Protein AF-A0A6C0EJ01-F1 (afdb_monomer_lite)

Organism: NCBI:txid1070528

InterPro domains:
  IPR001841 Zinc finger, RING-type [PF13639] (207-251)
  IPR001841 Zinc finger, RING-type [PS50089] (208-252)
  IPR001841 Zinc finger, RING-type [SM00184] (208-251)
  IPR013083 Zinc finger, RING/FYVE/PHD-type [G3DSA:3.30.40.10] (185-258)

pLDDT: mean 88.69, std 8.53, range [55.88, 97.44]

Structure (mmCIF, N/CA/C/O backbone):
data_AF-A0A6C0EJ01-F1
#
_entry.id   AF-A0A6C0EJ01-F1
#
loop_
_atom_site.group_PDB
_atom_site.id
_atom_site.type_symbol
_atom_site.label_atom_id
_atom_site.label_alt_id
_atom_site.label_comp_id
_atom_site.label_asym_id
_atom_site.label_entity_id
_atom_site.label_seq_id
_atom_site.pdbx_PDB_ins_code
_atom_site.Cartn_x
_atom_site.Cartn_y
_atom_site.Cartn_z
_atom_site.occupancy
_atom_site.B_iso_or_equiv
_atom_site.auth_seq_id
_atom_site.auth_comp_id
_atom_site.auth_asym_id
_atom_site.auth_atom_id
_atom_site.pdbx_PDB_model_num
ATOM 1 N N . MET A 1 1 ? 12.322 16.790 -3.656 1.00 80.00 1 MET A N 1
ATOM 2 C CA . MET A 1 1 ? 11.539 15.933 -4.583 1.00 80.00 1 MET A CA 1
ATOM 3 C C . MET A 1 1 ? 12.236 15.738 -5.928 1.00 80.00 1 MET A C 1
ATOM 5 O O . MET A 1 1 ? 12.371 14.594 -6.336 1.00 80.00 1 MET A O 1
ATOM 9 N N . TYR A 1 2 ? 12.711 16.801 -6.592 1.00 83.12 2 TYR A N 1
ATOM 10 C CA . TYR A 1 2 ? 13.405 16.696 -7.888 1.00 83.12 2 TYR A CA 1
ATOM 11 C C . TYR A 1 2 ? 14.597 15.724 -7.867 1.00 83.12 2 TYR A C 1
ATOM 13 O O . TYR A 1 2 ? 14.621 14.784 -8.653 1.00 83.12 2 TYR A O 1
ATOM 21 N N . ASP A 1 3 ? 15.510 15.862 -6.901 1.00 85.56 3 ASP A N 1
ATOM 22 C CA . ASP A 1 3 ? 16.689 14.982 -6.798 1.00 85.56 3 ASP A CA 1
ATOM 23 C C . ASP A 1 3 ? 16.316 13.509 -6.597 1.00 85.56 3 ASP A C 1
ATOM 25 O O . ASP A 1 3 ? 16.975 12.608 -7.108 1.00 85.56 3 ASP A O 1
ATOM 29 N N . LYS A 1 4 ? 15.210 13.245 -5.892 1.00 87.12 4 LYS A N 1
ATOM 30 C CA . LYS A 1 4 ? 14.703 11.883 -5.694 1.00 87.12 4 LYS A CA 1
ATOM 31 C C . LYS A 1 4 ? 14.183 11.284 -6.987 1.00 87.12 4 LYS A C 1
ATOM 33 O O . LYS A 1 4 ? 14.505 10.144 -7.296 1.00 87.12 4 LYS A O 1
ATOM 38 N N . LEU A 1 5 ? 13.394 12.054 -7.735 1.00 88.25 5 LEU A N 1
ATOM 39 C CA . LEU A 1 5 ? 12.924 11.636 -9.049 1.00 88.25 5 LEU A CA 1
ATOM 40 C C . LEU A 1 5 ? 14.111 11.378 -9.968 1.00 88.25 5 LEU A C 1
ATOM 42 O O . LEU A 1 5 ? 14.178 10.321 -10.578 1.00 88.25 5 LEU A O 1
ATOM 46 N N . PHE A 1 6 ? 15.088 12.282 -9.994 1.00 87.44 6 PHE A N 1
ATOM 47 C CA . PHE A 1 6 ? 16.313 12.098 -10.762 1.00 87.44 6 PHE A CA 1
ATOM 48 C C . PHE A 1 6 ? 17.045 10.801 -10.380 1.00 87.44 6 PHE A C 1
ATOM 50 O O . PHE A 1 6 ? 17.410 10.018 -11.253 1.00 87.44 6 PHE A O 1
ATOM 57 N N . ASN A 1 7 ? 17.176 10.502 -9.084 1.00 88.56 7 ASN A N 1
ATOM 58 C CA . ASN A 1 7 ? 17.771 9.249 -8.610 1.00 88.56 7 ASN A CA 1
ATOM 59 C C . ASN A 1 7 ? 16.968 8.005 -9.023 1.00 88.56 7 ASN A C 1
ATOM 61 O O . ASN A 1 7 ? 17.565 6.988 -9.377 1.00 88.56 7 ASN A O 1
ATOM 65 N N . LEU A 1 8 ? 15.634 8.081 -9.007 1.00 91.62 8 LEU A N 1
ATOM 66 C CA . LEU A 1 8 ? 14.760 7.009 -9.487 1.00 91.62 8 LEU A CA 1
ATOM 67 C C . LEU A 1 8 ? 14.927 6.793 -10.997 1.00 91.62 8 LEU A C 1
ATOM 69 O O . LEU A 1 8 ? 15.139 5.662 -11.424 1.00 91.62 8 LEU A O 1
ATOM 73 N N . TYR A 1 9 ? 14.915 7.863 -11.796 1.00 89.50 9 TYR A N 1
ATOM 74 C CA . TYR A 1 9 ? 15.105 7.797 -13.249 1.00 89.50 9 TYR A CA 1
ATOM 75 C C . TYR A 1 9 ? 16.514 7.348 -13.656 1.00 89.50 9 TYR A C 1
ATOM 77 O O . TYR A 1 9 ? 16.677 6.748 -14.714 1.00 89.50 9 TYR A O 1
ATOM 85 N N . ASN A 1 10 ? 17.527 7.581 -12.819 1.00 91.06 10 ASN A N 1
ATOM 86 C CA . ASN A 1 10 ? 18.886 7.087 -13.054 1.00 91.06 10 ASN A CA 1
ATOM 87 C C . ASN A 1 10 ? 19.079 5.620 -12.648 1.00 91.06 10 ASN A C 1
ATOM 89 O O . ASN A 1 10 ? 20.082 5.001 -13.013 1.00 91.06 10 ASN A O 1
ATOM 93 N N . ASN A 1 11 ? 18.147 5.035 -11.893 1.00 94.25 11 ASN A N 1
ATOM 94 C CA . ASN A 1 11 ? 18.179 3.610 -11.618 1.00 94.25 11 ASN A CA 1
ATOM 95 C C . ASN A 1 11 ? 17.713 2.840 -12.863 1.00 94.25 11 ASN A C 1
ATOM 97 O O . ASN A 1 11 ? 16.561 2.943 -13.270 1.00 94.25 11 ASN A O 1
ATOM 101 N N . TYR A 1 12 ? 18.598 2.028 -13.448 1.00 94.50 12 TYR A N 1
ATOM 102 C CA . TYR A 1 12 ? 18.324 1.333 -14.711 1.00 94.50 12 TYR A CA 1
ATOM 103 C C . TYR A 1 12 ? 17.083 0.426 -14.674 1.00 94.50 12 TYR A C 1
ATOM 105 O O . TYR A 1 12 ? 16.381 0.309 -15.678 1.00 94.50 12 TYR A O 1
ATOM 113 N N . ILE A 1 13 ? 16.810 -0.219 -13.538 1.00 96.12 13 ILE A N 1
ATOM 114 C CA . ILE A 1 13 ? 15.669 -1.130 -13.387 1.00 96.12 13 ILE A CA 1
ATOM 115 C C . ILE A 1 13 ? 14.370 -0.324 -13.410 1.00 96.12 13 ILE A C 1
ATOM 117 O O . ILE A 1 13 ? 13.476 -0.624 -14.196 1.00 96.12 13 ILE A O 1
ATOM 121 N N . ILE A 1 14 ? 14.313 0.760 -12.633 1.00 96.56 14 ILE A N 1
ATOM 122 C CA . ILE A 1 14 ? 13.166 1.677 -12.596 1.00 96.56 14 ILE A CA 1
ATOM 123 C C . ILE A 1 14 ? 12.969 2.347 -13.957 1.00 96.56 14 ILE A C 1
ATOM 125 O O . ILE A 1 14 ? 11.869 2.329 -14.501 1.00 96.56 14 ILE A O 1
ATOM 129 N N . TYR A 1 15 ? 14.041 2.864 -14.557 1.00 95.44 15 TYR A N 1
ATOM 130 C CA . TYR A 1 15 ? 14.006 3.434 -15.900 1.00 95.44 15 TYR A CA 1
ATOM 131 C C . TYR A 1 15 ? 13.478 2.438 -16.940 1.00 95.44 15 TYR A C 1
ATOM 133 O O . TYR A 1 15 ? 12.676 2.804 -17.797 1.00 95.44 15 TYR A O 1
ATOM 141 N N . SER A 1 16 ? 13.886 1.168 -16.854 1.00 95.56 16 SER A N 1
ATOM 142 C CA . SER A 1 16 ? 13.431 0.125 -17.778 1.00 95.56 16 SER A CA 1
ATOM 143 C C . SER A 1 16 ? 11.951 -0.211 -17.628 1.00 95.56 16 SER A C 1
ATOM 145 O O . SER A 1 16 ? 11.331 -0.597 -18.616 1.00 95.56 16 SER A O 1
ATOM 147 N N . LEU A 1 17 ? 11.368 -0.022 -16.444 1.00 96.88 17 LEU A N 1
ATOM 148 C CA . LEU A 1 17 ? 9.919 -0.079 -16.260 1.00 96.88 17 LEU A CA 1
ATOM 149 C C . LEU A 1 17 ? 9.251 1.141 -16.913 1.00 96.88 17 LEU A C 1
ATOM 151 O O . LEU A 1 17 ? 8.417 0.989 -17.805 1.00 96.88 17 LEU A O 1
ATOM 155 N N . LEU A 1 18 ? 9.664 2.350 -16.522 1.00 95.75 18 LEU A N 1
ATOM 156 C CA . LEU A 1 18 ? 9.003 3.596 -16.926 1.00 95.75 18 LEU A CA 1
ATOM 157 C C . LEU A 1 18 ? 9.083 3.852 -18.440 1.00 95.75 18 LEU A C 1
ATOM 159 O O . LEU A 1 18 ? 8.100 4.273 -19.043 1.00 95.75 18 LEU A O 1
ATOM 163 N N . LYS A 1 19 ? 10.215 3.550 -19.092 1.00 94.75 19 LYS A N 1
ATOM 164 C CA . LYS A 1 19 ? 10.372 3.730 -20.551 1.00 94.75 19 LYS A CA 1
ATOM 165 C C . LYS A 1 19 ? 9.441 2.829 -21.379 1.00 94.75 19 LYS A C 1
ATOM 167 O O . LYS A 1 19 ? 9.220 3.111 -22.551 1.00 94.75 19 LYS A O 1
ATOM 172 N N . ASN A 1 20 ? 8.932 1.750 -20.779 1.00 93.88 20 ASN A N 1
ATOM 173 C CA . ASN A 1 20 ? 8.004 0.794 -21.383 1.00 93.88 20 ASN A CA 1
ATOM 174 C C . ASN A 1 20 ? 6.563 1.013 -20.872 1.00 93.88 20 ASN A C 1
ATOM 176 O O . ASN A 1 20 ? 5.789 0.063 -20.767 1.00 93.88 20 ASN A O 1
ATOM 180 N N . ASP A 1 21 ? 6.229 2.259 -20.512 1.00 90.81 21 ASP A N 1
ATOM 181 C CA . ASP A 1 21 ? 4.918 2.707 -20.020 1.00 90.81 21 ASP A CA 1
ATOM 182 C C . ASP A 1 21 ? 4.382 1.926 -18.806 1.00 90.81 21 ASP A C 1
ATOM 184 O O . ASP A 1 21 ? 3.172 1.877 -18.571 1.00 90.81 21 ASP A O 1
ATOM 188 N N . ALA A 1 22 ? 5.264 1.310 -18.012 1.00 94.25 22 ALA A N 1
ATOM 189 C CA . ALA A 1 22 ? 4.858 0.772 -16.723 1.00 94.25 22 ALA A CA 1
ATOM 190 C C . ALA A 1 22 ? 4.608 1.920 -15.740 1.00 94.25 22 ALA A C 1
ATOM 192 O O . ALA A 1 22 ? 5.332 2.917 -15.720 1.00 94.25 22 ALA A O 1
ATOM 193 N N . ILE A 1 23 ? 3.595 1.750 -14.899 1.00 95.06 23 ILE A N 1
ATOM 194 C CA . ILE A 1 23 ? 3.216 2.706 -13.866 1.00 95.06 23 ILE A CA 1
ATOM 195 C C . ILE A 1 23 ? 3.520 2.076 -12.516 1.00 95.06 23 ILE A C 1
ATOM 197 O O . ILE A 1 23 ? 2.980 1.021 -12.180 1.00 95.06 23 ILE A O 1
ATOM 201 N N . ILE A 1 24 ? 4.403 2.716 -11.755 1.00 96.56 24 ILE A N 1
ATOM 202 C CA . ILE A 1 24 ? 4.820 2.279 -10.420 1.00 96.56 24 ILE A CA 1
ATOM 203 C C . ILE A 1 24 ? 3.923 2.966 -9.396 1.00 96.56 24 ILE A C 1
ATOM 205 O O . ILE A 1 24 ? 3.677 4.161 -9.520 1.00 96.56 24 ILE A O 1
ATOM 209 N N . TYR A 1 25 ? 3.428 2.244 -8.395 1.00 95.12 25 TYR A N 1
ATOM 210 C CA . TYR A 1 25 ? 2.486 2.793 -7.416 1.00 95.12 25 TYR A CA 1
ATOM 211 C C . TYR A 1 25 ? 2.653 2.170 -6.025 1.00 95.12 25 TYR A C 1
ATOM 213 O O . TYR A 1 25 ? 3.471 1.270 -5.820 1.00 95.12 25 TYR A O 1
ATOM 221 N N . GLY A 1 26 ? 1.868 2.656 -5.061 1.00 93.44 26 GLY A N 1
ATOM 222 C CA . GLY A 1 26 ? 1.780 2.080 -3.722 1.00 93.44 26 GLY A CA 1
ATOM 223 C C . GLY A 1 26 ? 2.861 2.559 -2.758 1.00 93.44 26 GLY A C 1
ATOM 224 O O . GLY A 1 26 ? 3.477 3.614 -2.949 1.00 93.44 26 GLY A O 1
ATOM 225 N N . LYS A 1 27 ? 3.112 1.738 -1.730 1.00 93.62 27 LYS A N 1
ATOM 226 C CA . LYS A 1 27 ? 4.062 2.005 -0.636 1.00 93.62 27 LYS A CA 1
ATOM 227 C C . LYS A 1 27 ? 5.437 2.456 -1.135 1.00 93.62 27 LYS A C 1
ATOM 229 O O . LYS A 1 27 ? 6.021 3.363 -0.557 1.00 93.62 27 LYS A O 1
ATOM 234 N N . PHE A 1 28 ? 5.937 1.898 -2.241 1.00 95.44 28 PHE A N 1
ATOM 235 C CA . PHE A 1 28 ? 7.208 2.322 -2.840 1.00 95.44 28 PHE A CA 1
ATOM 236 C C . PHE A 1 28 ? 7.236 3.823 -3.168 1.00 95.44 28 PHE A C 1
ATOM 238 O O . PHE A 1 28 ? 8.150 4.538 -2.758 1.00 95.44 28 PHE A O 1
ATOM 245 N N . VAL A 1 29 ? 6.224 4.317 -3.887 1.00 95.50 29 VAL A N 1
ATOM 246 C CA . VAL A 1 29 ? 6.164 5.720 -4.325 1.00 95.50 29 VAL A CA 1
ATOM 247 C C . VAL A 1 29 ? 6.049 6.645 -3.116 1.00 95.50 29 VAL A C 1
ATOM 249 O O . VAL A 1 29 ? 6.787 7.627 -3.020 1.00 95.50 29 VAL A O 1
ATOM 252 N N . ARG A 1 30 ? 5.179 6.293 -2.164 1.00 94.94 30 ARG A N 1
ATOM 253 C CA . ARG A 1 30 ? 4.991 7.014 -0.901 1.00 94.94 30 ARG A CA 1
ATOM 254 C C . ARG A 1 30 ? 6.291 7.118 -0.098 1.00 94.94 30 ARG A C 1
ATOM 256 O O . ARG A 1 30 ? 6.719 8.226 0.236 1.00 94.94 30 ARG A O 1
ATOM 263 N N . ASN A 1 31 ? 6.941 5.979 0.141 1.00 94.88 31 ASN A N 1
ATOM 264 C CA . ASN A 1 31 ? 8.143 5.868 0.961 1.00 94.88 31 ASN A CA 1
ATOM 265 C C . ASN A 1 31 ? 9.298 6.691 0.386 1.00 94.88 31 ASN A C 1
ATOM 267 O O . ASN A 1 31 ? 9.930 7.473 1.097 1.00 94.88 31 ASN A O 1
ATOM 271 N N . ILE A 1 32 ? 9.556 6.548 -0.918 1.00 94.56 32 ILE A N 1
ATOM 272 C CA . ILE A 1 32 ? 10.662 7.263 -1.550 1.00 94.56 32 ILE A CA 1
ATOM 273 C C . ILE A 1 32 ? 10.352 8.755 -1.655 1.00 94.56 32 ILE A C 1
ATOM 275 O O . ILE A 1 32 ? 11.171 9.590 -1.265 1.00 94.56 32 ILE A O 1
ATOM 279 N N . LEU A 1 33 ? 9.190 9.129 -2.199 1.00 93.69 33 LEU A N 1
ATOM 280 C CA . LEU A 1 33 ? 8.935 10.521 -2.568 1.00 93.69 33 LEU A CA 1
ATOM 281 C C . LEU A 1 33 ? 8.574 11.403 -1.378 1.00 93.69 33 LEU A C 1
ATOM 283 O O . LEU A 1 33 ? 9.028 12.550 -1.352 1.00 93.69 33 LEU A O 1
ATOM 287 N N . ILE A 1 34 ? 7.818 10.883 -0.408 1.00 94.44 34 ILE A N 1
ATOM 288 C CA . ILE A 1 34 ? 7.224 11.683 0.671 1.00 94.44 34 ILE A CA 1
ATOM 289 C C . ILE A 1 34 ? 7.836 11.359 2.036 1.00 94.44 34 ILE A C 1
ATOM 291 O O . ILE A 1 34 ? 8.183 12.286 2.758 1.00 94.44 34 ILE A O 1
ATOM 295 N N . GLU A 1 35 ? 8.029 10.082 2.377 1.00 92.88 35 GLU A N 1
ATOM 296 C CA . GLU A 1 35 ? 8.572 9.681 3.693 1.00 92.88 35 GLU A CA 1
ATOM 297 C C . GLU A 1 35 ? 10.105 9.748 3.784 1.00 92.88 35 GLU A C 1
ATOM 299 O O . GLU A 1 35 ? 10.686 9.371 4.796 1.00 92.88 35 GLU A O 1
ATOM 304 N N . GLU A 1 36 ? 10.772 10.247 2.741 1.00 90.62 36 GLU A N 1
ATOM 305 C CA . GLU A 1 36 ? 12.228 10.462 2.728 1.00 90.62 36 GLU A CA 1
ATOM 306 C C . GLU A 1 36 ? 13.070 9.178 2.896 1.00 90.62 36 GLU A C 1
ATOM 308 O O . GLU A 1 36 ? 14.251 9.248 3.234 1.00 90.62 36 GLU A O 1
ATOM 313 N N . ILE A 1 37 ? 12.512 8.001 2.589 1.00 93.00 37 ILE A N 1
ATOM 314 C CA . ILE A 1 37 ? 13.262 6.740 2.601 1.00 93.00 37 ILE A CA 1
ATOM 315 C C . ILE A 1 37 ? 14.151 6.674 1.354 1.00 93.00 37 ILE A C 1
ATOM 317 O O . ILE A 1 37 ? 13.701 6.876 0.225 1.00 93.00 37 ILE A O 1
ATOM 321 N N . SER A 1 38 ? 15.441 6.384 1.538 1.00 93.12 38 SER A N 1
ATOM 322 C CA . SER A 1 38 ? 16.357 6.222 0.402 1.00 93.12 38 SER A CA 1
ATOM 323 C C . SER A 1 38 ? 16.045 4.949 -0.395 1.00 93.12 38 SER A C 1
ATOM 325 O O . SER A 1 38 ? 15.602 3.945 0.165 1.00 93.12 38 SER A O 1
ATOM 327 N N . LEU A 1 39 ? 16.330 4.949 -1.703 1.00 92.88 39 LEU A N 1
ATOM 328 C CA . LEU A 1 39 ? 16.093 3.775 -2.554 1.00 92.88 39 LEU A CA 1
ATOM 329 C C . LEU A 1 39 ? 16.824 2.533 -2.030 1.00 92.88 39 LEU A C 1
ATOM 331 O O . LEU A 1 39 ? 16.246 1.456 -1.967 1.00 92.88 39 LEU A O 1
ATOM 335 N N . THR A 1 40 ? 18.079 2.682 -1.611 1.00 92.00 40 THR A N 1
ATOM 336 C CA . THR A 1 40 ? 18.870 1.583 -1.043 1.00 92.00 40 THR A CA 1
ATOM 337 C C . THR A 1 40 ? 18.252 1.041 0.239 1.00 92.00 40 THR A C 1
ATOM 339 O O . THR A 1 40 ? 18.134 -0.171 0.380 1.00 92.00 40 THR A O 1
ATOM 342 N N . GLN A 1 41 ? 17.802 1.925 1.136 1.00 94.00 41 GLN A N 1
ATOM 343 C CA . GLN A 1 41 ? 17.148 1.525 2.380 1.00 94.00 41 GLN A CA 1
ATOM 344 C C . GLN A 1 41 ? 15.854 0.758 2.100 1.00 94.00 41 GLN A C 1
ATOM 346 O O . GLN A 1 41 ? 15.669 -0.319 2.658 1.00 94.00 41 GLN A O 1
ATOM 351 N N . PHE A 1 42 ? 15.006 1.261 1.195 1.00 94.31 42 PHE A N 1
ATOM 352 C CA . PHE A 1 42 ? 13.766 0.585 0.812 1.00 94.31 42 PHE A CA 1
ATOM 353 C C . PHE A 1 42 ? 14.031 -0.822 0.264 1.00 94.31 42 PHE A C 1
ATOM 355 O O . PHE A 1 42 ? 13.444 -1.791 0.733 1.00 94.31 42 PHE A O 1
ATOM 362 N N . LEU A 1 43 ? 14.951 -0.951 -0.698 1.00 93.25 43 LEU A N 1
ATOM 363 C CA . LEU A 1 43 ? 15.242 -2.236 -1.344 1.00 93.25 43 LEU A CA 1
ATOM 364 C C . LEU A 1 43 ? 15.896 -3.249 -0.396 1.00 93.25 43 LEU A C 1
ATOM 366 O O . LEU A 1 43 ? 15.746 -4.450 -0.596 1.00 93.25 43 LEU A O 1
ATOM 370 N N . SER A 1 44 ? 16.605 -2.781 0.634 1.00 91.12 44 SER A N 1
ATOM 371 C CA . SER A 1 44 ? 17.210 -3.645 1.655 1.00 91.12 44 SER A CA 1
ATOM 372 C C . SER A 1 44 ? 16.245 -4.070 2.769 1.00 91.12 44 SER A C 1
ATOM 374 O O . SER A 1 44 ? 16.566 -4.971 3.542 1.00 91.12 44 SER A O 1
ATOM 376 N N . ASN A 1 45 ? 15.076 -3.432 2.878 1.00 87.06 45 ASN A N 1
ATOM 377 C CA . ASN A 1 45 ? 14.160 -3.640 3.994 1.00 87.06 45 ASN A CA 1
ATOM 378 C C . ASN A 1 45 ? 13.202 -4.807 3.720 1.00 87.06 45 ASN A C 1
ATOM 380 O O . ASN A 1 45 ? 12.116 -4.613 3.186 1.00 87.06 45 ASN A O 1
ATOM 384 N N . SER A 1 46 ? 13.593 -6.028 4.079 1.00 77.31 46 SER A N 1
ATOM 385 C CA . SER A 1 46 ? 12.697 -7.191 4.027 1.00 77.31 46 SER A CA 1
ATOM 386 C C . SER A 1 46 ? 11.668 -7.138 5.170 1.00 77.31 46 SER A C 1
ATOM 388 O O . SER A 1 46 ? 12.070 -6.890 6.306 1.00 77.31 46 SER A O 1
ATOM 390 N N . PRO A 1 47 ? 10.372 -7.433 4.936 1.00 79.19 47 PRO A N 1
ATOM 391 C CA . PRO A 1 47 ? 9.756 -7.929 3.694 1.00 79.19 47 PRO A CA 1
ATOM 392 C C . PRO A 1 47 ? 9.200 -6.830 2.764 1.00 79.19 47 PRO A C 1
ATOM 394 O O . PRO A 1 47 ? 8.535 -7.131 1.779 1.00 79.19 47 PRO A O 1
ATOM 397 N N . ASP A 1 48 ? 9.440 -5.556 3.072 1.00 82.31 48 ASP A N 1
ATOM 398 C CA . ASP A 1 48 ? 8.876 -4.392 2.374 1.00 82.31 48 ASP A CA 1
ATOM 399 C C . ASP A 1 48 ? 9.552 -4.047 1.038 1.00 82.31 48 ASP A C 1
ATOM 401 O O . ASP A 1 48 ? 9.178 -3.075 0.381 1.00 82.31 48 ASP A O 1
ATOM 405 N N . ASN A 1 49 ? 10.538 -4.831 0.613 1.00 90.00 49 ASN A N 1
ATOM 406 C CA . ASN A 1 49 ? 11.330 -4.633 -0.595 1.00 90.00 49 ASN A CA 1
ATOM 407 C C . ASN A 1 49 ? 10.570 -5.035 -1.876 1.00 90.00 49 ASN A C 1
ATOM 409 O O . ASN A 1 49 ? 11.099 -5.739 -2.738 1.00 90.00 49 ASN A O 1
ATOM 413 N N . ILE A 1 50 ? 9.322 -4.587 -2.011 1.00 95.12 50 ILE A N 1
ATOM 414 C CA . ILE A 1 50 ? 8.445 -4.885 -3.145 1.00 95.12 50 ILE A CA 1
ATOM 415 C C . ILE A 1 50 ? 8.147 -3.594 -3.909 1.00 95.12 50 ILE A C 1
ATOM 417 O O . ILE A 1 50 ? 7.622 -2.626 -3.358 1.00 95.12 50 ILE A O 1
ATOM 421 N N . ILE A 1 51 ? 8.457 -3.589 -5.204 1.00 96.56 51 ILE A N 1
ATOM 422 C CA . ILE A 1 51 ? 8.034 -2.548 -6.141 1.00 96.56 51 ILE A CA 1
ATOM 423 C C . ILE A 1 51 ? 6.805 -3.054 -6.888 1.00 96.56 51 ILE A C 1
ATOM 425 O O . ILE A 1 51 ? 6.895 -3.987 -7.687 1.00 96.56 51 ILE A O 1
ATOM 429 N N . THR A 1 52 ? 5.662 -2.414 -6.665 1.00 95.00 52 THR A N 1
ATOM 430 C CA . THR A 1 52 ? 4.419 -2.754 -7.360 1.00 95.00 52 THR A CA 1
ATOM 431 C C . THR A 1 52 ? 4.221 -1.849 -8.565 1.00 95.00 52 THR A C 1
ATOM 433 O O . THR A 1 52 ? 4.377 -0.628 -8.493 1.00 95.00 52 THR A O 1
ATOM 436 N N . CYS A 1 53 ? 3.873 -2.450 -9.695 1.00 94.81 53 CYS A N 1
ATOM 437 C CA . CYS A 1 53 ? 3.592 -1.732 -10.923 1.00 94.81 53 CYS A CA 1
ATOM 438 C C . CYS A 1 53 ? 2.528 -2.432 -11.767 1.00 94.81 53 CYS A C 1
ATOM 440 O O . CYS A 1 53 ? 2.206 -3.606 -11.580 1.00 94.81 53 CYS A O 1
ATOM 442 N N . TYR A 1 54 ? 1.963 -1.688 -12.709 1.00 92.69 54 TYR A N 1
ATOM 443 C CA . TYR A 1 54 ? 1.118 -2.244 -13.756 1.00 92.69 54 TYR A CA 1
ATOM 444 C C . TYR A 1 54 ? 1.570 -1.755 -15.123 1.00 92.69 54 TYR A C 1
ATOM 446 O O . TYR A 1 54 ? 2.152 -0.680 -15.255 1.00 92.69 54 TYR A O 1
ATOM 454 N N . ALA A 1 55 ? 1.311 -2.559 -16.147 1.00 92.06 55 ALA A N 1
ATOM 455 C CA . ALA A 1 55 ? 1.682 -2.249 -17.520 1.00 92.06 55 ALA A CA 1
ATOM 456 C C . ALA A 1 55 ? 0.679 -2.866 -18.500 1.00 92.06 55 ALA A C 1
ATOM 458 O O . ALA A 1 55 ? -0.056 -3.795 -18.158 1.00 92.06 55 ALA A O 1
ATOM 459 N N . SER A 1 56 ? 0.660 -2.379 -19.741 1.00 89.19 56 SER A N 1
ATOM 460 C CA . SER A 1 56 ? -0.069 -3.062 -20.817 1.00 89.19 56 SER A CA 1
ATOM 461 C C . SER A 1 56 ? 0.531 -4.448 -21.063 1.00 89.19 56 SER A C 1
ATOM 463 O O . SER A 1 56 ? 1.756 -4.597 -21.124 1.00 89.19 56 SER A O 1
ATOM 465 N N . SER A 1 57 ? -0.314 -5.461 -21.272 1.00 88.94 57 SER A N 1
ATOM 466 C CA . SER A 1 57 ? 0.129 -6.820 -21.617 1.00 88.94 57 SER A CA 1
ATOM 467 C C . SER A 1 57 ? 0.982 -6.875 -22.891 1.00 88.94 57 SER A C 1
ATOM 469 O O . SER A 1 57 ? 1.859 -7.731 -23.003 1.00 88.94 57 SER A O 1
ATOM 471 N N . SER A 1 58 ? 0.832 -5.903 -23.801 1.00 90.56 58 SER A N 1
ATOM 472 C CA . SER A 1 58 ? 1.688 -5.752 -24.988 1.00 90.56 58 SER A CA 1
ATOM 473 C C . SER A 1 58 ? 3.169 -5.517 -24.662 1.00 90.56 58 SER A C 1
ATOM 475 O O . SER A 1 58 ? 4.029 -5.845 -25.477 1.00 90.56 58 SER A O 1
ATOM 477 N N . TYR A 1 59 ? 3.482 -4.970 -23.482 1.00 93.00 59 TYR A N 1
ATOM 478 C CA . TYR A 1 59 ? 4.853 -4.693 -23.049 1.00 93.00 59 TYR A CA 1
ATOM 479 C C . TYR A 1 59 ? 5.485 -5.833 -22.240 1.00 93.00 59 TYR A C 1
ATOM 481 O O . TYR A 1 59 ? 6.668 -5.735 -21.919 1.00 93.00 59 TYR A O 1
ATOM 489 N N . LYS A 1 60 ? 4.757 -6.927 -21.945 1.00 93.75 60 LYS A N 1
ATOM 490 C CA . LYS A 1 60 ? 5.253 -8.062 -21.135 1.00 93.75 60 LYS A CA 1
ATOM 491 C C . LYS A 1 60 ? 6.619 -8.548 -21.609 1.00 93.75 60 LYS A C 1
ATOM 493 O O . LYS A 1 60 ? 7.596 -8.419 -20.881 1.00 93.75 60 LYS A O 1
ATOM 498 N N . ASN A 1 61 ? 6.714 -8.982 -22.865 1.00 94.88 61 ASN A N 1
ATOM 499 C CA . ASN A 1 61 ? 7.954 -9.536 -23.418 1.00 94.88 61 ASN A CA 1
ATOM 500 C C . ASN A 1 61 ? 9.115 -8.527 -23.427 1.00 94.88 61 ASN A C 1
ATOM 502 O O . ASN A 1 61 ? 10.268 -8.906 -23.226 1.00 94.88 61 ASN A O 1
ATOM 506 N N . ILE A 1 62 ? 8.819 -7.244 -23.653 1.00 96.50 62 ILE A N 1
ATOM 507 C CA . ILE A 1 62 ? 9.828 -6.178 -23.696 1.00 96.50 62 ILE A CA 1
ATOM 508 C C . ILE A 1 62 ? 10.377 -5.920 -22.290 1.00 96.50 62 ILE A C 1
ATOM 510 O O . ILE A 1 62 ? 11.592 -5.906 -22.103 1.00 96.50 62 ILE A O 1
ATOM 514 N N . ILE A 1 63 ? 9.494 -5.785 -21.298 1.00 96.56 63 ILE A N 1
ATOM 515 C CA . ILE A 1 63 ? 9.877 -5.585 -19.898 1.00 96.56 63 ILE A CA 1
ATOM 516 C C . ILE A 1 63 ? 10.657 -6.797 -19.379 1.00 96.56 63 ILE A C 1
ATOM 518 O O . ILE A 1 63 ? 11.726 -6.619 -18.802 1.00 96.56 63 ILE A O 1
ATOM 522 N N . THR A 1 64 ? 10.191 -8.025 -19.641 1.00 95.88 64 THR A N 1
ATOM 523 C CA . THR A 1 64 ? 10.908 -9.249 -19.248 1.00 95.88 64 THR A CA 1
ATOM 524 C C . THR A 1 64 ? 12.320 -9.276 -19.827 1.00 95.88 64 THR A C 1
ATOM 526 O O . THR A 1 64 ? 13.281 -9.522 -19.100 1.00 95.88 64 THR A O 1
ATOM 529 N N . ARG A 1 65 ? 12.474 -8.973 -21.123 1.00 96.62 65 ARG A N 1
ATOM 530 C CA . ARG A 1 65 ? 13.786 -8.915 -21.781 1.00 96.62 65 ARG A CA 1
ATOM 531 C C . ARG A 1 65 ? 14.705 -7.885 -21.124 1.00 96.62 65 ARG A C 1
ATOM 533 O O . ARG A 1 65 ? 15.873 -8.181 -20.888 1.00 96.62 65 ARG A O 1
ATOM 540 N N . ASP A 1 66 ? 14.187 -6.695 -20.836 1.00 96.44 66 ASP A N 1
ATOM 541 C CA . ASP A 1 66 ? 14.970 -5.594 -20.273 1.00 96.44 66 ASP A CA 1
ATOM 542 C C . ASP A 1 66 ? 15.376 -5.853 -18.805 1.00 96.44 66 ASP A C 1
ATOM 544 O O . ASP A 1 66 ? 16.459 -5.446 -18.380 1.00 96.44 66 ASP A O 1
ATOM 548 N N . LEU A 1 67 ? 14.550 -6.579 -18.039 1.00 96.50 67 LEU A N 1
ATOM 549 C CA . LEU A 1 67 ? 14.842 -6.979 -16.656 1.00 96.50 67 LEU A CA 1
ATOM 550 C C . LEU A 1 67 ? 15.701 -8.246 -16.544 1.00 96.50 67 LEU A C 1
ATOM 552 O O . LEU A 1 67 ? 16.303 -8.474 -15.492 1.00 96.50 67 LEU A O 1
ATOM 556 N N . ASN A 1 68 ? 15.792 -9.058 -17.603 1.00 95.69 68 ASN A N 1
ATOM 557 C CA . ASN A 1 68 ? 16.407 -10.390 -17.576 1.00 95.69 68 ASN A CA 1
ATOM 558 C C . ASN A 1 68 ? 17.822 -10.397 -16.976 1.00 95.69 68 ASN A C 1
ATOM 560 O O . ASN A 1 68 ? 18.167 -11.283 -16.205 1.00 95.69 68 ASN A O 1
ATOM 564 N N . LYS A 1 69 ? 18.624 -9.360 -17.254 1.00 96.00 69 LYS A N 1
ATOM 565 C CA . LYS A 1 69 ? 19.992 -9.226 -16.722 1.00 96.00 69 LYS A CA 1
ATOM 566 C C . LYS A 1 69 ? 20.063 -9.243 -15.186 1.00 96.00 69 LYS A C 1
ATOM 568 O O . LYS A 1 69 ? 21.083 -9.646 -14.638 1.00 96.00 69 LYS A O 1
ATOM 573 N N . TYR A 1 70 ? 19.022 -8.766 -14.510 1.00 96.69 70 TYR A N 1
ATOM 574 C CA . TYR A 1 70 ? 18.969 -8.646 -13.050 1.00 96.69 70 TYR A CA 1
ATOM 575 C C . TYR A 1 70 ? 18.056 -9.690 -12.407 1.00 96.69 70 TYR A C 1
ATOM 577 O O . TYR A 1 70 ? 17.970 -9.765 -11.184 1.00 96.69 70 TYR A O 1
ATOM 585 N N . THR A 1 71 ? 17.339 -10.464 -13.217 1.00 97.38 71 THR A N 1
ATOM 586 C CA . THR A 1 71 ? 16.309 -11.379 -12.739 1.00 97.38 71 THR A CA 1
ATOM 587 C C . THR A 1 71 ? 16.941 -12.706 -12.340 1.00 97.38 71 THR A C 1
ATOM 589 O O . THR A 1 71 ? 17.599 -13.350 -13.150 1.00 97.38 71 THR A O 1
ATOM 592 N N . VAL A 1 72 ? 16.726 -13.122 -11.092 1.00 97.25 72 VAL A N 1
ATOM 593 C CA . VAL A 1 72 ? 17.160 -14.435 -10.578 1.00 97.25 72 VAL A CA 1
ATOM 594 C C . VAL A 1 72 ? 16.019 -15.451 -10.533 1.00 97.25 72 VAL A C 1
ATOM 596 O O . VAL A 1 72 ? 16.266 -16.651 -10.498 1.00 97.25 72 VAL A O 1
ATOM 599 N N . GLY A 1 73 ? 14.771 -14.981 -10.552 1.00 96.12 73 GLY A N 1
ATOM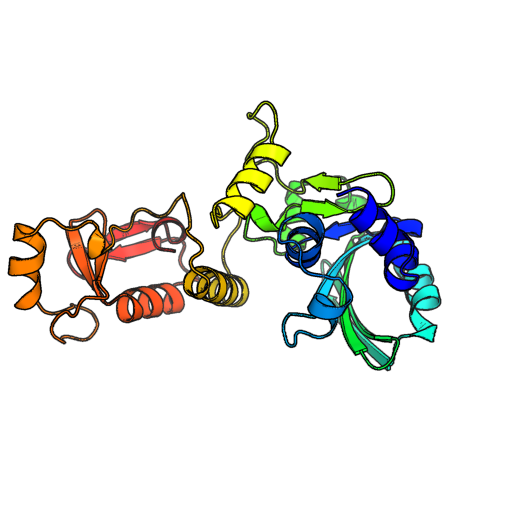 600 C CA . GLY A 1 73 ? 13.580 -15.822 -10.533 1.00 96.12 73 GLY A CA 1
ATOM 601 C C . GLY A 1 73 ? 12.371 -15.087 -11.097 1.00 96.12 73 GLY A C 1
ATOM 602 O O . GLY A 1 73 ? 12.269 -13.866 -10.978 1.00 96.12 73 GLY A O 1
ATOM 603 N N . ILE A 1 74 ? 11.468 -15.838 -11.724 1.00 96.12 74 ILE A N 1
ATOM 604 C CA . ILE A 1 74 ? 10.194 -15.340 -12.245 1.00 96.12 74 ILE A CA 1
ATOM 605 C C . ILE A 1 74 ? 9.102 -16.286 -11.764 1.00 96.12 74 ILE A C 1
ATOM 607 O O . ILE A 1 74 ? 9.218 -17.500 -11.930 1.00 96.12 74 ILE A O 1
ATOM 611 N N . PHE A 1 75 ? 8.042 -15.725 -11.198 1.00 93.88 75 PHE A N 1
ATOM 612 C CA . PHE A 1 75 ? 6.837 -16.452 -10.833 1.00 93.88 75 PHE A CA 1
ATOM 613 C C . PHE A 1 75 ? 5.644 -15.823 -11.552 1.00 93.88 75 PHE A C 1
ATOM 615 O O . PHE A 1 75 ? 5.366 -14.638 -11.374 1.00 93.88 75 PHE A O 1
ATOM 622 N N . ASP A 1 76 ? 4.982 -16.602 -12.405 1.00 90.75 76 ASP A N 1
ATOM 623 C CA . ASP A 1 76 ? 3.820 -16.166 -13.182 1.00 90.75 76 ASP A CA 1
ATOM 624 C C . ASP A 1 76 ? 2.554 -16.729 -12.531 1.00 90.75 76 ASP A C 1
ATOM 626 O O . ASP A 1 76 ? 2.404 -17.942 -12.365 1.00 90.75 76 ASP A O 1
ATOM 630 N N . THR A 1 77 ? 1.661 -15.830 -12.132 1.00 83.81 77 THR A N 1
ATOM 631 C CA . THR A 1 77 ? 0.332 -16.167 -11.629 1.00 83.81 77 THR A CA 1
ATOM 632 C C . THR A 1 77 ? -0.690 -15.760 -12.671 1.00 83.81 77 THR A C 1
ATOM 634 O O . THR A 1 77 ? -1.079 -14.593 -12.795 1.00 83.81 77 THR A O 1
ATOM 637 N N . GLU A 1 78 ? -1.135 -16.744 -13.443 1.00 71.44 78 GLU A N 1
ATOM 638 C CA . GLU A 1 78 ? -2.223 -16.546 -14.386 1.00 71.44 78 GLU A CA 1
ATOM 639 C C . GLU A 1 78 ? -3.556 -16.604 -13.640 1.00 71.44 78 GLU A C 1
ATOM 641 O O . GLU A 1 78 ? -3.978 -17.648 -13.144 1.00 71.44 78 GLU A O 1
ATOM 646 N N . SER A 1 79 ? -4.237 -15.462 -13.562 1.00 64.12 79 SER A N 1
ATOM 647 C CA . SER A 1 79 ? -5.661 -15.412 -13.239 1.00 64.12 79 SER A CA 1
ATOM 648 C C . SER A 1 79 ? -6.461 -15.127 -14.509 1.00 64.12 79 SER A C 1
ATOM 650 O O . SER A 1 79 ? -5.951 -14.530 -15.457 1.00 64.12 79 SER A O 1
ATOM 652 N N . ILE A 1 80 ? -7.749 -15.487 -14.512 1.00 55.88 80 ILE A N 1
ATOM 653 C CA . ILE A 1 80 ? -8.675 -15.294 -15.647 1.00 55.88 80 ILE A CA 1
ATOM 654 C C . ILE A 1 80 ? -8.710 -13.825 -16.125 1.00 55.88 80 ILE A C 1
ATOM 656 O O . ILE A 1 80 ? -9.026 -13.546 -17.282 1.00 55.88 80 ILE A O 1
ATOM 660 N N . HIS A 1 81 ? -8.376 -12.868 -15.252 1.00 56.47 81 HIS A N 1
ATOM 661 C CA . HIS A 1 81 ? -8.537 -11.441 -15.528 1.00 56.47 81 HIS A CA 1
ATOM 662 C C . HIS A 1 81 ? -7.239 -10.632 -15.565 1.00 56.47 81 HIS A C 1
ATOM 664 O O . HIS A 1 81 ? -7.238 -9.583 -16.217 1.00 56.47 81 HIS A O 1
ATOM 670 N N . ASN A 1 82 ? -6.172 -11.092 -14.905 1.00 65.81 82 ASN A N 1
ATOM 671 C CA . ASN A 1 82 ? -4.873 -10.425 -14.809 1.00 65.81 82 ASN A CA 1
ATOM 672 C C . ASN A 1 82 ? -3.739 -11.459 -14.859 1.00 65.81 82 ASN A C 1
ATOM 674 O O . ASN A 1 82 ? -3.813 -12.495 -14.196 1.00 65.81 82 ASN A O 1
ATOM 678 N N . ASN A 1 83 ? -2.662 -11.139 -15.574 1.00 86.00 83 ASN A N 1
ATOM 679 C CA . ASN A 1 83 ? -1.408 -11.880 -15.477 1.00 86.00 83 ASN A CA 1
ATOM 680 C C . ASN A 1 83 ? -0.492 -11.094 -14.523 1.00 86.00 83 ASN A C 1
ATOM 682 O O . ASN A 1 83 ? -0.004 -10.017 -14.878 1.00 86.00 83 ASN A O 1
ATOM 686 N N . LEU A 1 84 ? -0.370 -11.568 -13.278 1.00 91.25 84 LEU A N 1
ATOM 687 C CA . LEU A 1 84 ? 0.558 -11.008 -12.297 1.00 91.25 84 LEU A CA 1
ATOM 688 C C . LEU A 1 84 ? 1.869 -11.784 -12.400 1.00 91.25 84 LEU A C 1
ATOM 690 O O . LEU A 1 84 ? 1.894 -12.995 -12.184 1.00 91.25 84 LEU A O 1
ATOM 694 N N . ILE A 1 85 ? 2.955 -11.067 -12.677 1.00 94.50 85 ILE A N 1
ATOM 695 C CA . ILE A 1 85 ? 4.305 -11.627 -12.698 1.00 94.50 85 ILE A CA 1
ATOM 696 C C . ILE A 1 85 ? 5.114 -11.021 -11.568 1.00 94.50 85 ILE A C 1
ATOM 698 O O . ILE A 1 85 ? 5.191 -9.800 -11.424 1.00 94.50 85 ILE A O 1
ATOM 702 N N . ILE A 1 86 ? 5.756 -11.889 -10.800 1.00 96.00 86 ILE A N 1
ATOM 703 C CA . ILE A 1 86 ? 6.685 -11.529 -9.742 1.00 96.00 86 ILE A CA 1
ATOM 704 C C . ILE A 1 86 ? 8.096 -11.811 -10.248 1.00 96.00 86 ILE A C 1
ATOM 706 O O . ILE A 1 86 ? 8.457 -12.958 -10.511 1.00 96.00 86 ILE A O 1
ATOM 710 N N . TYR A 1 87 ? 8.895 -10.757 -10.379 1.00 97.19 87 TYR A N 1
ATOM 711 C CA . TYR A 1 87 ? 10.317 -10.853 -10.684 1.00 97.19 87 TYR A CA 1
ATOM 712 C C . TYR A 1 87 ? 11.109 -10.754 -9.387 1.00 97.19 87 TYR A C 1
ATOM 714 O O . TYR A 1 87 ? 10.992 -9.768 -8.659 1.00 97.19 87 TYR A O 1
ATOM 722 N N . THR A 1 88 ? 11.950 -11.744 -9.112 1.00 97.06 88 THR A N 1
ATOM 723 C CA . THR A 1 88 ? 12.983 -11.643 -8.082 1.00 97.06 88 THR A CA 1
ATOM 724 C C . THR A 1 88 ? 14.221 -11.033 -8.716 1.00 97.06 88 THR A C 1
ATOM 726 O O . THR A 1 88 ? 14.789 -11.595 -9.657 1.00 97.06 88 THR A O 1
ATOM 729 N N . ILE A 1 89 ? 14.636 -9.879 -8.210 1.00 97.44 89 ILE A N 1
ATOM 730 C CA . ILE A 1 89 ? 15.724 -9.083 -8.763 1.00 97.44 89 ILE A CA 1
ATOM 731 C C . ILE A 1 89 ? 16.919 -9.115 -7.818 1.00 97.44 89 ILE A C 1
ATOM 733 O O . ILE A 1 89 ? 16.759 -8.907 -6.619 1.00 97.44 89 ILE A O 1
ATOM 737 N N . ASN A 1 90 ? 18.113 -9.325 -8.370 1.00 96.25 90 ASN A N 1
ATOM 738 C CA . ASN A 1 90 ? 19.382 -9.086 -7.694 1.00 96.25 90 ASN A CA 1
ATOM 739 C C . ASN A 1 90 ? 20.116 -7.934 -8.387 1.00 96.25 90 ASN A C 1
ATOM 741 O O . ASN A 1 90 ? 20.469 -8.009 -9.568 1.00 96.25 90 ASN A O 1
ATOM 745 N N . HIS A 1 91 ? 20.361 -6.858 -7.647 1.00 94.00 91 HIS A N 1
ATOM 746 C CA . HIS A 1 91 ? 21.125 -5.723 -8.138 1.00 94.00 91 HIS A CA 1
ATOM 747 C C . HIS A 1 91 ? 22.049 -5.189 -7.048 1.00 94.00 91 HIS A C 1
ATOM 749 O O . HIS A 1 91 ? 21.578 -4.687 -6.031 1.00 94.00 91 HIS A O 1
ATOM 755 N N . LYS A 1 92 ? 23.366 -5.252 -7.296 1.00 91.75 92 LYS A N 1
ATOM 756 C CA . LYS A 1 92 ? 24.410 -4.822 -6.346 1.00 91.75 92 LYS A CA 1
ATOM 757 C C . LYS A 1 92 ? 24.239 -5.487 -4.970 1.00 91.75 92 LYS A C 1
ATOM 759 O O . LYS A 1 92 ? 24.137 -4.798 -3.960 1.00 91.75 92 LYS A O 1
ATOM 764 N N . ASP A 1 93 ? 24.113 -6.814 -4.971 1.00 89.81 93 ASP A N 1
ATOM 765 C CA . ASP A 1 93 ? 23.946 -7.658 -3.776 1.00 89.81 93 ASP A CA 1
ATOM 766 C C . ASP A 1 93 ? 22.685 -7.364 -2.943 1.00 89.81 93 ASP A C 1
ATOM 768 O O . ASP A 1 93 ? 22.545 -7.828 -1.814 1.00 89.81 93 ASP A O 1
ATOM 772 N N . THR A 1 94 ? 21.738 -6.611 -3.507 1.00 92.81 94 THR A N 1
ATOM 773 C CA . THR A 1 94 ? 20.427 -6.359 -2.907 1.00 92.81 94 THR A CA 1
ATOM 774 C C . THR A 1 94 ? 19.372 -7.167 -3.647 1.00 92.81 94 THR A C 1
ATOM 776 O O . THR A 1 94 ? 19.219 -7.028 -4.866 1.00 92.81 94 THR A O 1
ATOM 779 N N . PHE A 1 95 ? 18.631 -7.985 -2.900 1.00 94.88 95 PHE A N 1
ATOM 780 C CA . PHE A 1 95 ? 17.493 -8.742 -3.407 1.00 94.88 95 PHE A CA 1
ATOM 781 C C . PHE A 1 95 ? 16.194 -8.003 -3.122 1.00 94.88 95 PHE A C 1
ATOM 783 O O . PHE A 1 95 ? 15.984 -7.534 -2.005 1.00 94.88 95 PHE A O 1
ATOM 790 N N . PHE A 1 96 ? 15.321 -7.917 -4.119 1.00 96.75 96 PHE A N 1
ATOM 791 C CA . PHE A 1 96 ? 13.995 -7.321 -3.985 1.00 96.75 96 PHE A CA 1
ATOM 792 C C . PHE A 1 96 ? 13.033 -7.892 -5.027 1.00 96.75 96 PHE A C 1
ATOM 794 O O . PHE A 1 96 ? 13.447 -8.584 -5.962 1.00 96.75 96 PHE A O 1
ATOM 801 N N . PHE A 1 97 ? 11.744 -7.604 -4.869 1.00 97.00 97 PHE A N 1
ATOM 802 C CA . PHE A 1 97 ? 10.698 -8.098 -5.757 1.00 97.00 97 PHE A CA 1
ATOM 803 C C . PHE A 1 97 ? 10.109 -6.972 -6.598 1.00 97.00 97 PHE A C 1
ATOM 805 O O . PHE A 1 97 ? 9.915 -5.853 -6.123 1.00 97.00 97 PHE A O 1
ATOM 812 N N . ILE A 1 98 ? 9.786 -7.279 -7.852 1.00 97.38 98 ILE A N 1
ATOM 813 C CA . ILE A 1 98 ? 8.961 -6.423 -8.702 1.00 97.38 98 ILE A CA 1
ATOM 814 C C . ILE A 1 98 ? 7.689 -7.189 -9.038 1.00 97.38 98 ILE A C 1
ATOM 816 O O . ILE A 1 98 ? 7.744 -8.231 -9.688 1.00 97.38 98 ILE A O 1
ATOM 820 N N . HIS A 1 99 ? 6.551 -6.672 -8.591 1.00 95.56 99 HIS A N 1
ATOM 821 C CA . HIS A 1 99 ? 5.232 -7.217 -8.889 1.00 95.56 99 HIS A CA 1
ATOM 822 C C . HIS A 1 99 ? 4.637 -6.420 -10.045 1.00 95.56 99 HIS A C 1
ATOM 824 O O . HIS A 1 99 ? 4.367 -5.229 -9.888 1.00 95.56 99 HIS A O 1
ATOM 830 N N . ILE A 1 100 ? 4.442 -7.062 -11.199 1.00 95.12 100 ILE A N 1
ATOM 831 C CA . ILE A 1 100 ? 3.867 -6.425 -12.387 1.00 95.12 100 ILE A CA 1
ATOM 832 C C . ILE A 1 100 ? 2.516 -7.048 -12.704 1.00 95.12 100 ILE A C 1
ATOM 834 O O . ILE A 1 100 ? 2.435 -8.220 -13.067 1.00 95.12 100 ILE A O 1
ATOM 838 N N . ILE A 1 101 ? 1.463 -6.240 -12.620 1.00 92.38 101 ILE A N 1
ATOM 839 C CA . ILE A 1 101 ? 0.125 -6.611 -13.082 1.00 92.38 101 ILE A CA 1
ATOM 840 C C . ILE A 1 101 ? -0.007 -6.189 -14.546 1.00 92.38 101 ILE A C 1
ATOM 842 O O . ILE A 1 101 ? -0.088 -4.999 -14.862 1.00 92.38 101 ILE A O 1
ATOM 846 N N . TYR A 1 102 ? -0.044 -7.161 -15.455 1.00 90.12 102 TYR A N 1
ATOM 847 C CA . TYR A 1 102 ? -0.274 -6.893 -16.870 1.00 90.12 102 TYR A CA 1
ATOM 848 C C . TYR A 1 102 ? -1.769 -6.807 -17.168 1.00 90.12 102 TYR A C 1
ATOM 850 O O . TYR A 1 102 ? -2.524 -7.765 -16.980 1.00 90.12 102 TYR A O 1
ATOM 858 N N . ILE A 1 103 ? -2.194 -5.643 -17.656 1.00 85.25 103 ILE A N 1
ATOM 859 C CA . ILE A 1 103 ? -3.589 -5.330 -17.959 1.00 85.25 103 ILE A CA 1
ATOM 860 C C . ILE A 1 103 ? -3.787 -5.398 -19.474 1.00 85.25 103 ILE A C 1
ATOM 862 O O . ILE A 1 103 ? -3.045 -4.787 -20.243 1.00 85.25 103 ILE A O 1
ATOM 866 N N . ASN A 1 104 ? -4.814 -6.125 -19.913 1.00 81.50 104 ASN A N 1
ATOM 867 C CA . ASN A 1 104 ? -5.204 -6.137 -21.321 1.00 81.50 104 ASN A CA 1
ATOM 868 C C . ASN A 1 104 ? -5.717 -4.761 -21.764 1.00 81.50 104 ASN A C 1
ATOM 870 O O . ASN A 1 104 ? -6.489 -4.115 -21.053 1.00 81.50 104 ASN A O 1
ATOM 874 N N . SER A 1 105 ? -5.319 -4.344 -22.968 1.00 66.69 105 SER A N 1
ATOM 875 C CA . SER A 1 105 ? -5.536 -3.001 -23.529 1.00 66.69 105 SER A CA 1
ATOM 876 C C . SER A 1 105 ? -6.986 -2.502 -23.471 1.00 66.69 105 SER A C 1
ATOM 878 O O . SER A 1 105 ? -7.207 -1.316 -23.247 1.00 66.69 105 SER A O 1
ATOM 880 N N . PHE A 1 106 ? -7.980 -3.390 -23.583 1.00 61.56 106 PHE A N 1
ATOM 881 C CA . PHE A 1 106 ? -9.402 -3.027 -23.503 1.00 61.56 106 PHE A CA 1
ATOM 882 C C . PHE A 1 106 ? -9.821 -2.461 -22.131 1.00 61.56 106 PHE A C 1
ATOM 884 O O . PHE A 1 106 ? -10.732 -1.645 -22.043 1.00 61.56 106 PHE A O 1
ATOM 891 N N . LEU A 1 107 ? -9.140 -2.861 -21.053 1.00 60.09 107 LEU A N 1
ATOM 892 C CA . LEU A 1 107 ? -9.453 -2.459 -19.675 1.00 60.09 107 LEU A CA 1
ATOM 893 C C . LEU A 1 107 ? -8.602 -1.287 -19.184 1.00 60.09 107 LEU A C 1
ATOM 895 O O . LEU A 1 107 ? -8.872 -0.732 -18.121 1.00 60.09 107 LEU A O 1
ATOM 899 N N . PHE A 1 108 ? -7.584 -0.895 -19.953 1.00 58.47 108 PHE A N 1
ATOM 900 C CA . PHE A 1 108 ? -6.638 0.136 -19.546 1.00 58.47 108 PHE A CA 1
ATOM 901 C C . PHE A 1 108 ? -7.318 1.500 -19.359 1.00 58.47 108 PHE A C 1
ATOM 903 O O . PHE A 1 108 ? -6.888 2.277 -18.517 1.00 58.47 108 PHE A O 1
ATOM 910 N N . ASN A 1 109 ? -8.425 1.777 -20.053 1.00 57.78 109 ASN A N 1
ATOM 911 C CA . ASN A 1 109 ? -9.072 3.094 -20.037 1.00 57.78 109 ASN A CA 1
ATOM 912 C C . ASN A 1 109 ? -10.112 3.302 -18.921 1.00 57.78 109 ASN A C 1
ATOM 914 O O . ASN A 1 109 ? -10.556 4.430 -18.733 1.00 57.78 109 ASN A O 1
ATOM 918 N N . ASN A 1 110 ? -10.494 2.267 -18.165 1.00 66.81 110 ASN A N 1
ATOM 919 C CA . ASN A 1 110 ? -11.472 2.400 -17.080 1.00 66.81 110 ASN A CA 1
ATOM 920 C C . ASN A 1 110 ? -10.766 2.404 -15.711 1.00 66.81 110 ASN A C 1
ATOM 922 O O . ASN A 1 110 ? -10.230 1.381 -15.286 1.00 66.81 110 ASN A O 1
ATOM 926 N N . LEU A 1 111 ? -10.751 3.559 -15.034 1.00 63.50 111 LEU A N 1
ATOM 927 C CA . LEU A 1 111 ? -10.049 3.769 -13.760 1.00 63.50 111 LEU A CA 1
ATOM 928 C C . LEU A 1 111 ? -10.607 2.899 -12.616 1.00 63.50 111 LEU A C 1
ATOM 930 O O . LEU A 1 111 ? -9.828 2.310 -11.873 1.00 63.50 111 LEU A O 1
ATOM 934 N N . GLU A 1 112 ? -11.929 2.752 -12.497 1.00 62.16 112 GLU A N 1
ATOM 935 C CA . GLU A 1 112 ? -12.555 1.933 -11.442 1.00 62.16 112 GLU A CA 1
ATOM 936 C C . GLU A 1 112 ? -12.246 0.440 -11.626 1.00 62.16 112 GLU A C 1
ATOM 938 O O . GLU A 1 112 ? -11.861 -0.267 -10.687 1.00 62.16 112 GLU A O 1
ATOM 943 N N . MET A 1 113 ? -12.318 -0.043 -12.872 1.00 61.81 113 MET A N 1
ATOM 944 C CA . MET A 1 113 ? -11.890 -1.406 -13.204 1.00 61.81 113 MET A CA 1
ATOM 945 C C . MET A 1 11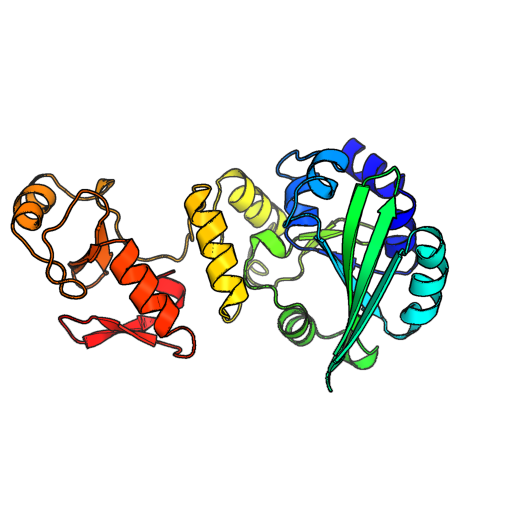3 ? -10.381 -1.602 -13.013 1.00 61.81 113 MET A C 1
ATOM 947 O O . MET A 1 113 ? -9.934 -2.720 -12.767 1.00 61.81 113 MET A O 1
ATOM 951 N N . ARG A 1 114 ? -9.584 -0.533 -13.118 1.00 67.31 114 ARG A N 1
ATOM 952 C CA . ARG A 1 114 ? -8.144 -0.560 -12.847 1.00 67.31 114 ARG A CA 1
ATOM 953 C C . ARG A 1 114 ? -7.885 -0.695 -11.349 1.00 67.31 114 ARG A C 1
ATOM 955 O O . ARG A 1 114 ? -7.193 -1.619 -10.952 1.00 67.31 114 ARG A O 1
ATOM 962 N N . LEU A 1 115 ? -8.482 0.153 -10.515 1.00 67.06 115 LEU A N 1
ATOM 963 C CA . LEU A 1 115 ? -8.290 0.138 -9.060 1.00 67.06 115 LEU A CA 1
ATOM 964 C C . LEU A 1 115 ? -8.629 -1.205 -8.415 1.00 67.06 115 LEU A C 1
ATOM 966 O O . LEU A 1 115 ? -7.820 -1.745 -7.661 1.00 67.06 115 LEU A O 1
ATOM 970 N N . SER A 1 116 ? -9.788 -1.766 -8.765 1.00 66.69 116 SER A N 1
ATOM 971 C CA . SER A 1 116 ? -10.215 -3.084 -8.276 1.00 66.69 116 SER A CA 1
ATOM 972 C C . SER A 1 116 ? -9.224 -4.197 -8.637 1.00 66.69 116 SER A C 1
ATOM 974 O O . SER A 1 116 ? -9.052 -5.145 -7.879 1.00 66.69 116 SER A O 1
ATOM 976 N N . LYS A 1 117 ? -8.515 -4.065 -9.763 1.00 70.88 117 LYS A N 1
ATOM 977 C CA . LYS A 1 117 ? -7.475 -5.006 -10.199 1.00 70.88 117 LYS A CA 1
ATOM 978 C C . LYS A 1 117 ? -6.125 -4.810 -9.518 1.00 70.88 117 LYS A C 1
ATOM 980 O O . LYS A 1 117 ? -5.361 -5.767 -9.451 1.00 70.88 117 LYS A O 1
ATOM 985 N N . LEU A 1 118 ? -5.816 -3.595 -9.069 1.00 77.06 118 LEU A N 1
ATOM 986 C CA . LEU A 1 118 ? -4.527 -3.245 -8.463 1.00 77.06 118 LEU A CA 1
ATOM 987 C C . LEU A 1 118 ? -4.457 -3.552 -6.958 1.00 77.06 118 LEU A C 1
ATOM 989 O O . LEU A 1 118 ? -3.389 -3.379 -6.371 1.00 77.06 118 LEU A O 1
ATOM 993 N N . ASN A 1 119 ? -5.572 -3.997 -6.362 1.00 76.81 119 ASN A N 1
ATOM 994 C CA . ASN A 1 119 ? -5.742 -4.274 -4.932 1.00 76.81 119 ASN A CA 1
ATOM 995 C C . ASN A 1 119 ? -5.273 -3.114 -4.031 1.00 76.81 119 ASN A C 1
ATOM 997 O O . ASN A 1 119 ? -4.585 -3.315 -3.033 1.00 76.81 119 ASN A O 1
ATOM 1001 N N . ILE A 1 120 ? -5.589 -1.874 -4.425 1.00 85.88 120 ILE A N 1
ATOM 1002 C CA . ILE A 1 120 ? -5.242 -0.684 -3.640 1.00 85.88 120 ILE A CA 1
ATOM 1003 C C . ILE A 1 120 ? -6.367 -0.413 -2.650 1.00 85.88 120 ILE A C 1
ATOM 1005 O O . ILE A 1 120 ? -7.455 0.007 -3.046 1.00 85.88 120 ILE A O 1
ATOM 1009 N N . SER A 1 121 ? -6.079 -0.626 -1.370 1.00 89.38 121 SER A N 1
ATOM 1010 C CA . SER A 1 121 ? -7.054 -0.474 -0.286 1.00 89.38 121 SER A CA 1
ATOM 1011 C C . SER A 1 121 ? -6.989 0.887 0.406 1.00 89.38 121 SER A C 1
ATOM 1013 O O . SER A 1 121 ? -7.965 1.269 1.048 1.00 89.38 121 SER A O 1
ATOM 1015 N N . LEU A 1 122 ? -5.890 1.640 0.250 1.00 93.00 122 LEU A N 1
ATOM 1016 C CA . LEU A 1 122 ? -5.629 2.898 0.963 1.00 93.00 122 LEU A CA 1
ATOM 1017 C C . LEU A 1 122 ? -5.347 4.075 0.018 1.00 93.00 122 LEU A C 1
ATOM 1019 O O . LEU A 1 122 ? -4.703 3.919 -1.021 1.00 93.00 122 LEU A O 1
ATOM 1023 N N . ASP A 1 123 ? -5.777 5.275 0.405 1.00 93.06 123 ASP A N 1
ATOM 1024 C CA . ASP A 1 123 ? -5.573 6.515 -0.359 1.00 93.06 123 ASP A CA 1
ATOM 1025 C C . ASP A 1 123 ? -4.091 6.905 -0.483 1.00 93.06 123 ASP A C 1
ATOM 1027 O O . ASP A 1 123 ? -3.634 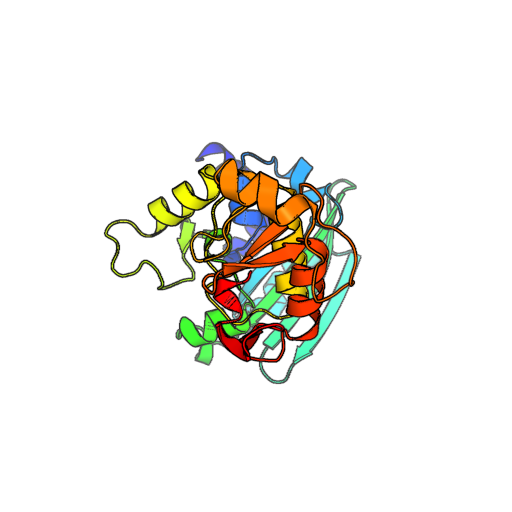7.307 -1.553 1.00 93.06 123 ASP A O 1
ATOM 1031 N N . ILE A 1 124 ? -3.317 6.720 0.585 1.00 94.75 124 ILE A N 1
ATOM 1032 C CA . ILE A 1 124 ? -1.881 7.018 0.644 1.00 94.75 124 ILE A CA 1
ATOM 1033 C C . ILE A 1 124 ? -1.036 6.180 -0.321 1.00 94.75 124 ILE A C 1
ATOM 1035 O O . ILE A 1 124 ? 0.071 6.580 -0.681 1.00 94.75 124 ILE A O 1
ATOM 1039 N N . ASP A 1 125 ? -1.581 5.056 -0.783 1.00 93.88 125 ASP A N 1
ATOM 1040 C CA . ASP A 1 125 ? -0.945 4.141 -1.729 1.00 93.88 125 ASP A CA 1
ATOM 1041 C C . ASP A 1 125 ? -1.438 4.354 -3.173 1.00 93.88 125 ASP A C 1
ATOM 1043 O O . ASP A 1 125 ? -1.035 3.643 -4.094 1.00 93.88 125 ASP A O 1
ATOM 1047 N N . CYS A 1 126 ? -2.273 5.373 -3.402 1.00 92.62 126 CYS A N 1
ATOM 1048 C CA . CYS A 1 126 ? -2.741 5.751 -4.736 1.00 92.62 126 CYS A CA 1
ATOM 1049 C C . CYS A 1 126 ? -1.773 6.651 -5.503 1.00 92.62 126 CYS A C 1
ATOM 1051 O O . CYS A 1 126 ? -2.029 6.934 -6.676 1.00 92.62 126 CYS A O 1
ATOM 1053 N N . LEU A 1 127 ? -0.699 7.130 -4.869 1.00 93.81 127 LEU A N 1
ATOM 1054 C CA . LEU A 1 127 ? 0.347 7.861 -5.576 1.00 93.81 127 LEU A CA 1
ATOM 1055 C C . LEU A 1 127 ? 1.016 6.932 -6.587 1.00 93.81 127 LEU A C 1
ATOM 1057 O O . LEU A 1 127 ? 1.414 5.813 -6.252 1.00 93.81 127 LEU A O 1
ATOM 1061 N N . TYR A 1 128 ? 1.168 7.419 -7.814 1.00 94.12 128 TYR A N 1
ATOM 1062 C CA . TYR A 1 128 ? 1.880 6.700 -8.860 1.00 94.12 128 TYR A CA 1
ATOM 1063 C C . TYR A 1 128 ? 2.974 7.548 -9.496 1.00 94.12 128 TYR A C 1
ATOM 1065 O O . TYR A 1 128 ? 2.935 8.776 -9.454 1.00 94.12 128 TYR A O 1
ATOM 1073 N N . LEU A 1 129 ? 3.928 6.866 -10.118 1.00 95.12 129 LEU A N 1
ATOM 1074 C CA . LEU A 1 129 ? 4.975 7.417 -10.962 1.00 95.12 129 LEU A CA 1
ATOM 1075 C C . LEU A 1 129 ? 4.891 6.758 -12.343 1.00 95.12 129 LEU A C 1
ATOM 1077 O O . LEU A 1 129 ? 4.904 5.529 -12.446 1.00 95.12 129 LEU A O 1
ATOM 1081 N N . ASP A 1 130 ? 4.816 7.575 -13.390 1.00 93.56 130 ASP A N 1
ATOM 1082 C CA . ASP A 1 130 ? 4.930 7.140 -14.782 1.00 93.56 130 ASP A CA 1
ATOM 1083 C C . ASP A 1 130 ? 6.129 7.815 -15.471 1.00 93.56 130 ASP A C 1
ATOM 1085 O O . ASP A 1 130 ? 6.952 8.464 -14.826 1.00 93.56 130 ASP A O 1
ATOM 1089 N N . ARG A 1 131 ? 6.272 7.638 -16.789 1.00 91.62 131 ARG A N 1
ATOM 1090 C CA . ARG A 1 131 ? 7.386 8.221 -17.558 1.00 91.62 131 ARG A CA 1
ATOM 1091 C C . ARG A 1 131 ? 7.389 9.754 -17.610 1.00 91.62 131 ARG A C 1
ATOM 1093 O O . ARG A 1 131 ? 8.388 10.344 -18.007 1.00 91.62 131 ARG A O 1
ATOM 1100 N N . THR A 1 132 ? 6.249 10.383 -17.340 1.00 89.12 132 THR A N 1
ATOM 1101 C CA . THR A 1 132 ? 6.014 11.818 -17.517 1.00 89.12 132 THR A CA 1
ATOM 1102 C C . THR A 1 132 ? 5.930 12.565 -16.195 1.00 89.12 132 THR A C 1
ATOM 1104 O O . THR A 1 132 ? 6.443 13.679 -16.103 1.00 89.12 132 THR A O 1
ATOM 1107 N N . ASN A 1 133 ? 5.267 12.001 -15.184 1.00 89.69 133 ASN A N 1
ATOM 1108 C CA . ASN A 1 133 ? 4.953 12.703 -13.948 1.00 89.69 133 ASN A CA 1
ATOM 1109 C C . ASN A 1 133 ? 4.560 11.758 -12.796 1.00 89.69 133 ASN A C 1
ATOM 1111 O O . ASN A 1 133 ? 4.648 10.532 -12.878 1.00 89.69 133 ASN A O 1
ATOM 1115 N N . ILE A 1 134 ? 4.166 12.391 -11.690 1.00 91.69 134 ILE A N 1
ATOM 1116 C CA . ILE A 1 134 ? 3.503 11.776 -10.544 1.00 91.69 134 ILE A CA 1
ATOM 1117 C C . ILE A 1 134 ? 2.013 12.107 -10.640 1.00 91.69 134 ILE A C 1
ATOM 1119 O O . ILE A 1 134 ? 1.665 13.263 -10.896 1.00 91.69 134 ILE A O 1
ATOM 1123 N N . GLY A 1 135 ? 1.151 11.140 -10.341 1.00 90.44 135 GLY A N 1
ATOM 1124 C CA . GLY A 1 135 ? -0.292 11.363 -10.281 1.00 90.44 135 GLY A CA 1
ATOM 1125 C C . GLY A 1 135 ? -0.997 10.521 -9.221 1.00 90.44 135 GLY A C 1
ATOM 1126 O O . GLY A 1 135 ? -0.370 10.003 -8.293 1.00 90.44 135 GLY A O 1
ATOM 1127 N N . LEU A 1 136 ? -2.321 10.403 -9.362 1.00 90.38 136 LEU A N 1
ATOM 1128 C CA . LEU A 1 136 ? -3.194 9.631 -8.478 1.00 90.38 136 LEU A CA 1
ATOM 1129 C C . LEU A 1 136 ? -4.001 8.578 -9.221 1.00 90.38 136 LEU A C 1
ATOM 1131 O O . LEU A 1 136 ? -4.531 8.831 -10.299 1.00 90.38 136 LEU A O 1
ATOM 1135 N N . LEU A 1 137 ? -4.134 7.412 -8.594 1.00 87.62 137 LEU A N 1
ATOM 1136 C CA . LEU A 1 137 ? -4.948 6.307 -9.094 1.00 87.62 137 LEU A CA 1
ATOM 1137 C C . LEU A 1 137 ? -6.392 6.313 -8.565 1.00 87.62 137 LEU A C 1
ATOM 1139 O O . LEU A 1 137 ? -7.130 5.406 -8.918 1.00 87.62 137 LEU A O 1
ATOM 1143 N N . THR A 1 138 ? -6.816 7.292 -7.757 1.00 80.88 138 THR A N 1
ATOM 1144 C CA . THR A 1 138 ? -8.137 7.321 -7.089 1.00 80.88 138 THR A CA 1
ATOM 1145 C C . THR A 1 138 ? -8.954 8.571 -7.401 1.00 80.88 138 THR A C 1
ATOM 1147 O O . THR A 1 138 ? -8.379 9.628 -7.648 1.00 80.88 138 THR A O 1
ATOM 1150 N N . ASN A 1 139 ? -10.282 8.433 -7.327 1.00 74.75 139 ASN A N 1
ATOM 1151 C CA . ASN A 1 139 ? -11.276 9.492 -7.514 1.00 74.75 139 ASN A CA 1
ATOM 1152 C C . ASN A 1 139 ? -11.823 10.092 -6.202 1.00 74.75 139 ASN A C 1
ATOM 1154 O O . ASN A 1 139 ? -12.628 11.020 -6.229 1.00 74.75 139 ASN A O 1
ATOM 1158 N N . ILE A 1 140 ? -11.408 9.591 -5.031 1.00 71.44 140 ILE A N 1
ATOM 1159 C CA . ILE A 1 140 ? -11.981 9.997 -3.725 1.00 71.44 140 ILE A CA 1
ATOM 1160 C C . ILE A 1 140 ? -11.883 11.495 -3.459 1.00 71.44 140 ILE A C 1
ATOM 1162 O O . ILE A 1 140 ? -12.690 12.070 -2.729 1.00 71.44 140 ILE A O 1
ATOM 1166 N N . TYR A 1 141 ? -10.894 12.129 -4.071 1.00 76.25 141 TYR A N 1
ATOM 1167 C CA . TYR A 1 141 ? -10.644 13.547 -3.936 1.00 76.25 141 TYR A CA 1
ATOM 1168 C C . TYR A 1 141 ? -10.989 14.337 -5.200 1.00 76.25 141 TYR A C 1
ATOM 1170 O O . TYR A 1 141 ? -10.611 15.496 -5.259 1.00 76.25 141 TYR A O 1
ATOM 1178 N N . ASP A 1 142 ? -11.729 13.791 -6.172 1.00 72.94 142 ASP A N 1
ATOM 1179 C CA . ASP A 1 142 ? -12.046 14.482 -7.440 1.00 72.94 142 ASP A CA 1
ATOM 1180 C C . ASP A 1 142 ? -12.789 15.812 -7.242 1.00 72.94 142 ASP A C 1
ATOM 1182 O O . ASP A 1 142 ? -12.654 16.735 -8.041 1.00 72.94 142 ASP A O 1
ATOM 1186 N N . ASN A 1 143 ? -13.525 15.944 -6.136 1.00 75.62 143 ASN A N 1
ATOM 1187 C CA . ASN A 1 143 ? -14.210 17.183 -5.759 1.00 75.62 143 ASN A CA 1
ATOM 1188 C C . ASN A 1 143 ? -13.310 18.182 -5.004 1.00 75.62 143 ASN A C 1
ATOM 1190 O O . ASN A 1 143 ? -13.747 19.286 -4.678 1.00 75.62 143 ASN A O 1
ATOM 1194 N N . ALA A 1 144 ? -12.072 17.808 -4.676 1.00 77.56 144 ALA A N 1
ATOM 1195 C CA . ALA A 1 144 ? -11.104 18.687 -4.036 1.00 77.56 144 ALA A CA 1
ATOM 1196 C C . ALA A 1 144 ? -10.306 19.457 -5.093 1.00 77.56 144 ALA A C 1
ATOM 1198 O O . ALA A 1 144 ? -9.874 18.899 -6.096 1.00 77.56 144 ALA A O 1
ATOM 1199 N N . ALA A 1 145 ? -10.029 20.734 -4.826 1.00 74.94 145 ALA A N 1
ATOM 1200 C CA . ALA A 1 145 ? -9.271 21.576 -5.752 1.00 74.94 145 ALA A CA 1
ATOM 1201 C C . ALA A 1 145 ? -7.858 21.033 -6.050 1.00 74.94 145 ALA A C 1
ATOM 1203 O O . ALA A 1 145 ? -7.332 21.261 -7.137 1.00 74.94 145 ALA A O 1
ATOM 1204 N N . ILE A 1 146 ? -7.234 20.337 -5.088 1.00 82.75 146 ILE A N 1
ATOM 1205 C CA . ILE A 1 146 ? -5.884 19.770 -5.221 1.00 82.75 146 ILE A CA 1
ATOM 1206 C C . ILE A 1 146 ? -5.841 18.372 -4.562 1.00 82.75 146 ILE A C 1
ATOM 1208 O O . ILE A 1 146 ? -5.421 18.224 -3.412 1.00 82.75 146 ILE A O 1
ATOM 1212 N N . PRO A 1 147 ? -6.270 17.315 -5.273 1.00 85.94 147 PRO A N 1
ATOM 1213 C CA . PRO A 1 147 ? -6.357 15.953 -4.733 1.00 85.94 147 PRO A CA 1
ATOM 1214 C C . PRO A 1 147 ? -5.017 15.415 -4.202 1.00 85.94 147 PRO A C 1
ATOM 1216 O O . PRO A 1 147 ? -4.943 14.845 -3.113 1.00 85.94 147 PRO A O 1
ATOM 1219 N N . ILE A 1 148 ? -3.927 15.670 -4.938 1.00 90.44 148 ILE A N 1
ATOM 1220 C CA . ILE A 1 148 ? -2.568 15.225 -4.585 1.00 90.44 148 ILE A CA 1
ATOM 1221 C C . ILE A 1 148 ? -2.109 15.829 -3.256 1.00 90.44 148 ILE A C 1
ATOM 1223 O O . ILE A 1 148 ? -1.503 15.127 -2.447 1.00 90.44 148 ILE A O 1
ATOM 1227 N N . SER A 1 149 ? -2.402 17.107 -2.992 1.00 90.56 149 SER A N 1
ATOM 1228 C CA . SER A 1 149 ? -1.954 17.737 -1.746 1.00 90.56 149 SER A CA 1
ATOM 1229 C C . SER A 1 149 ? -2.639 17.142 -0.524 1.00 90.56 149 SER A C 1
ATOM 1231 O O . SER A 1 149 ? -2.003 17.047 0.520 1.00 90.56 149 SER A O 1
ATOM 1233 N N . ASN A 1 150 ? -3.896 16.705 -0.648 1.00 91.12 150 ASN A N 1
ATOM 1234 C CA . ASN A 1 150 ? -4.602 16.045 0.450 1.00 91.12 150 ASN A CA 1
ATOM 1235 C C . ASN A 1 150 ? -3.924 14.729 0.822 1.00 91.12 150 ASN A C 1
ATOM 1237 O O . ASN A 1 150 ? -3.625 14.516 1.990 1.00 91.12 150 ASN A O 1
ATOM 1241 N N . ILE A 1 151 ? -3.591 13.898 -0.168 1.00 93.06 151 ILE A N 1
ATOM 1242 C CA . ILE A 1 151 ? -2.896 12.629 0.080 1.00 93.06 151 ILE A CA 1
ATOM 1243 C C . ILE A 1 151 ? -1.494 12.869 0.653 1.00 93.06 151 ILE A C 1
ATOM 1245 O O . ILE A 1 151 ? -1.105 12.214 1.615 1.00 93.06 151 ILE A O 1
ATOM 1249 N N . ILE A 1 152 ? -0.752 13.856 0.141 1.00 93.81 152 ILE A N 1
ATOM 1250 C CA . ILE A 1 152 ? 0.555 14.225 0.709 1.00 93.81 152 ILE A CA 1
ATOM 1251 C C . ILE A 1 152 ? 0.419 14.681 2.168 1.00 93.81 152 ILE A C 1
ATOM 1253 O O . ILE A 1 152 ? 1.251 14.320 3.000 1.00 93.81 152 ILE A O 1
ATOM 1257 N N . ASN A 1 153 ? -0.609 15.466 2.491 1.00 93.88 153 ASN A N 1
ATOM 1258 C CA . ASN A 1 153 ? -0.861 15.904 3.861 1.00 93.88 153 ASN A CA 1
ATOM 1259 C C . ASN A 1 153 ? -1.250 14.729 4.761 1.00 93.88 153 ASN A C 1
ATOM 1261 O O . ASN A 1 153 ? -0.727 14.638 5.868 1.00 93.88 153 ASN A O 1
ATOM 1265 N N . ASN A 1 154 ? -2.081 13.804 4.273 1.00 94.69 154 ASN A N 1
ATOM 1266 C CA . ASN A 1 154 ? -2.417 12.574 4.986 1.00 94.69 154 ASN A CA 1
ATOM 1267 C C . ASN A 1 154 ? -1.145 11.783 5.318 1.00 94.69 154 ASN A C 1
ATOM 1269 O O . ASN A 1 154 ? -0.894 11.502 6.484 1.00 94.69 154 ASN A O 1
ATOM 1273 N N . ILE A 1 155 ? -0.269 11.548 4.334 1.00 95.75 155 ILE A N 1
ATOM 1274 C CA . ILE A 1 155 ? 1.017 10.858 4.537 1.00 95.75 155 ILE A CA 1
ATOM 1275 C C . ILE A 1 155 ? 1.866 11.563 5.603 1.00 95.75 155 ILE A C 1
ATOM 1277 O O . ILE A 1 155 ? 2.335 10.929 6.546 1.00 95.75 155 ILE A O 1
ATOM 1281 N N . LYS A 1 156 ? 2.033 12.888 5.499 1.00 95.50 156 LYS A N 1
ATOM 1282 C CA . LYS A 1 156 ? 2.821 13.678 6.463 1.00 95.50 156 LYS A CA 1
ATOM 1283 C C . LYS A 1 156 ? 2.254 13.633 7.880 1.00 95.50 156 LYS A C 1
ATOM 1285 O O . LYS A 1 156 ? 3.020 13.648 8.838 1.00 95.50 156 LYS A O 1
ATOM 1290 N N . ASN A 1 157 ? 0.932 13.565 8.005 1.00 95.75 157 ASN A N 1
ATOM 1291 C CA . ASN A 1 157 ? 0.230 13.499 9.282 1.00 95.75 157 ASN A CA 1
ATOM 1292 C C . ASN A 1 157 ? 0.037 12.060 9.789 1.00 95.75 157 ASN A C 1
ATOM 1294 O O . ASN A 1 157 ? -0.644 11.876 10.796 1.00 95.75 157 ASN A O 1
ATOM 1298 N N . LYS A 1 158 ? 0.600 11.051 9.105 1.00 96.06 158 LYS A N 1
ATOM 1299 C CA . LYS A 1 158 ? 0.355 9.622 9.365 1.00 96.06 158 LYS A CA 1
ATOM 1300 C C . LYS A 1 158 ? -1.136 9.277 9.404 1.00 96.06 158 LYS A C 1
ATOM 1302 O O . LYS A 1 158 ? -1.633 8.593 10.292 1.00 96.06 158 LYS A O 1
ATOM 1307 N N . GLN A 1 159 ? -1.867 9.781 8.430 1.00 95.38 159 GLN A N 1
ATOM 1308 C CA . GLN A 1 159 ? -3.292 9.569 8.256 1.00 95.38 159 GLN A CA 1
ATOM 1309 C C . GLN A 1 159 ? -3.538 8.787 6.972 1.00 95.38 159 GLN A C 1
ATOM 1311 O O . GLN A 1 159 ? -2.799 8.937 6.001 1.00 95.38 159 GLN A O 1
ATOM 1316 N N . PHE A 1 160 ? -4.578 7.962 6.961 1.00 94.88 160 PHE A N 1
ATOM 1317 C CA . PHE A 1 160 ? -5.040 7.281 5.755 1.00 94.88 160 PHE A CA 1
ATOM 1318 C C . PHE A 1 160 ? -6.561 7.176 5.735 1.00 94.88 160 PHE A C 1
ATOM 1320 O O . PHE A 1 160 ? -7.223 7.293 6.767 1.00 94.88 160 PHE A O 1
ATOM 1327 N N . LYS A 1 161 ? -7.096 6.923 4.545 1.00 92.31 161 LYS A N 1
ATOM 1328 C CA . LYS A 1 161 ? -8.479 6.529 4.298 1.00 92.31 161 LYS A CA 1
ATOM 1329 C C . LYS A 1 161 ? -8.515 5.184 3.611 1.00 92.31 161 LYS A C 1
ATOM 1331 O O . LYS A 1 161 ? -7.661 4.876 2.777 1.00 92.31 161 LYS A O 1
ATOM 1336 N N . ILE A 1 162 ? -9.541 4.408 3.927 1.00 90.25 162 ILE A N 1
ATOM 1337 C CA . ILE A 1 162 ? -9.810 3.162 3.223 1.00 90.25 162 ILE A CA 1
ATOM 1338 C C . ILE A 1 162 ? -10.688 3.464 2.011 1.00 90.25 162 ILE A C 1
ATOM 1340 O O . ILE A 1 162 ? -11.724 4.113 2.131 1.00 90.25 162 ILE A O 1
ATOM 1344 N N . ILE A 1 163 ? -10.266 2.983 0.845 1.00 87.44 163 ILE A N 1
ATOM 1345 C CA . ILE A 1 163 ? -10.851 3.364 -0.447 1.00 87.44 163 ILE A CA 1
ATOM 1346 C C . ILE A 1 163 ? -11.527 2.206 -1.176 1.00 87.44 163 ILE A C 1
ATOM 1348 O O . ILE A 1 163 ? -12.322 2.429 -2.081 1.00 87.44 163 ILE A O 1
ATOM 1352 N N . ASN A 1 164 ? -11.196 0.973 -0.796 1.00 82.31 164 ASN A N 1
ATOM 1353 C CA . ASN A 1 164 ? -11.717 -0.256 -1.383 1.00 82.31 164 ASN A CA 1
ATOM 1354 C C . ASN A 1 164 ? -11.966 -1.299 -0.291 1.00 82.31 164 ASN A C 1
ATOM 1356 O O . ASN A 1 164 ? -11.596 -1.119 0.871 1.00 82.31 164 ASN A O 1
ATOM 1360 N N . LYS A 1 165 ? -12.606 -2.408 -0.676 1.00 80.88 165 LYS A N 1
ATOM 1361 C CA . LYS A 1 165 ? -12.832 -3.549 0.214 1.00 80.88 165 LYS A CA 1
ATOM 1362 C C . LYS A 1 165 ? -11.500 -4.072 0.761 1.00 80.88 165 LYS A C 1
ATOM 1364 O O . LYS A 1 165 ? -10.550 -4.264 0.011 1.00 80.88 165 LYS A O 1
ATOM 1369 N N . ILE A 1 166 ? -11.471 -4.337 2.062 1.00 85.38 166 ILE A N 1
ATOM 1370 C CA . ILE A 1 166 ? -10.298 -4.849 2.766 1.00 85.38 166 ILE A CA 1
ATOM 1371 C C . ILE A 1 166 ? -10.340 -6.375 2.751 1.00 85.38 166 ILE A C 1
ATOM 1373 O O . ILE A 1 166 ? -11.284 -6.980 3.258 1.00 85.38 166 ILE A O 1
ATOM 1377 N N . ASP A 1 167 ? -9.306 -6.989 2.190 1.00 85.00 167 ASP A N 1
ATOM 1378 C CA . ASP A 1 167 ? -9.010 -8.408 2.363 1.00 85.00 167 ASP A CA 1
ATOM 1379 C C . ASP A 1 167 ? -8.072 -8.635 3.565 1.00 85.00 167 ASP A C 1
ATOM 1381 O O . ASP A 1 167 ? -7.629 -7.700 4.239 1.00 85.00 167 ASP A O 1
ATOM 1385 N N . LYS A 1 168 ? -7.755 -9.900 3.857 1.00 85.44 168 LYS A N 1
ATOM 1386 C CA . LYS A 1 168 ? -6.887 -10.251 4.989 1.00 85.44 168 LYS A CA 1
ATOM 1387 C C . LYS A 1 168 ? -5.493 -9.616 4.882 1.00 85.44 168 LYS A C 1
ATOM 1389 O O . LYS A 1 168 ? -4.991 -9.100 5.876 1.00 85.44 168 LYS A O 1
ATOM 1394 N N . LEU A 1 169 ? -4.910 -9.597 3.682 1.00 84.81 169 LEU A N 1
ATOM 1395 C CA . LEU A 1 169 ? -3.591 -9.006 3.430 1.00 84.81 169 LEU A CA 1
ATOM 1396 C C . LEU A 1 169 ? -3.594 -7.491 3.667 1.00 84.81 169 LEU A C 1
ATOM 1398 O O . LEU A 1 169 ? -2.720 -6.965 4.355 1.00 84.81 169 LEU A O 1
ATOM 1402 N N . SER A 1 170 ? -4.607 -6.796 3.149 1.00 87.81 170 SER A N 1
ATOM 1403 C CA . SER A 1 170 ? -4.808 -5.362 3.361 1.00 87.81 170 SER A CA 1
ATOM 1404 C C . SER A 1 170 ? -5.011 -5.047 4.838 1.00 87.81 170 SER A C 1
ATOM 1406 O O . SER A 1 170 ? -4.477 -4.058 5.330 1.00 87.81 170 SER A O 1
ATOM 1408 N N . TYR A 1 171 ? -5.753 -5.888 5.565 1.00 90.19 171 TYR A N 1
ATOM 1409 C CA . TYR A 1 171 ? -5.973 -5.707 6.997 1.00 90.19 171 TYR A CA 1
ATOM 1410 C C . TYR A 1 171 ? -4.681 -5.847 7.808 1.00 90.19 171 TYR A C 1
ATOM 1412 O O . TYR A 1 171 ? -4.407 -5.023 8.680 1.00 90.19 171 TYR A O 1
ATOM 1420 N N . ASP A 1 172 ? -3.863 -6.857 7.507 1.00 89.50 172 ASP A N 1
ATOM 1421 C CA . ASP A 1 172 ? -2.583 -7.060 8.186 1.00 89.50 172 ASP A CA 1
ATOM 1422 C C . ASP A 1 172 ? -1.628 -5.884 7.915 1.00 89.50 172 ASP A C 1
ATOM 1424 O O . ASP A 1 172 ? -0.995 -5.370 8.838 1.00 89.50 172 ASP A O 1
ATOM 1428 N N . TYR A 1 173 ? -1.612 -5.369 6.683 1.00 90.69 173 TYR A N 1
ATOM 1429 C CA . TYR A 1 173 ? -0.872 -4.157 6.334 1.00 90.69 173 TYR A CA 1
ATOM 1430 C C . TYR A 1 173 ? -1.376 -2.906 7.076 1.00 90.69 173 TYR A C 1
ATOM 1432 O O . TYR A 1 173 ? -0.568 -2.143 7.608 1.00 90.69 173 TYR A O 1
ATOM 1440 N N . ILE A 1 174 ? -2.695 -2.719 7.194 1.00 92.12 174 ILE A N 1
ATOM 1441 C CA . ILE A 1 174 ? -3.280 -1.635 7.997 1.00 92.12 174 ILE A CA 1
ATOM 1442 C C . ILE A 1 174 ? -2.853 -1.743 9.466 1.00 92.12 174 ILE A C 1
ATOM 1444 O O . ILE A 1 174 ? -2.539 -0.729 10.087 1.00 92.12 174 ILE A O 1
ATOM 1448 N N . ASN A 1 175 ? -2.801 -2.949 10.034 1.00 89.94 175 ASN A N 1
ATOM 1449 C CA . ASN A 1 175 ? -2.335 -3.133 11.409 1.00 89.94 175 ASN A CA 1
ATOM 1450 C C . ASN A 1 175 ? -0.855 -2.775 11.572 1.00 89.94 175 ASN A C 1
ATOM 1452 O O . ASN A 1 175 ? -0.499 -2.147 12.568 1.00 89.94 175 ASN A O 1
ATOM 1456 N N . THR A 1 176 ? -0.005 -3.091 10.591 1.00 91.25 176 THR A N 1
ATOM 1457 C CA . THR A 1 176 ? 1.387 -2.612 10.580 1.00 91.25 176 THR A CA 1
ATOM 1458 C C . THR A 1 176 ? 1.442 -1.086 10.597 1.00 91.25 176 THR A C 1
ATOM 1460 O O . THR A 1 176 ? 2.141 -0.515 11.432 1.00 91.25 176 THR A O 1
ATOM 1463 N N . LEU A 1 177 ? 0.642 -0.412 9.763 1.00 92.94 177 LEU A N 1
ATOM 1464 C CA . LEU A 1 177 ? 0.559 1.052 9.772 1.00 92.94 177 LEU A CA 1
ATOM 1465 C C . LEU A 1 177 ? 0.084 1.584 11.136 1.00 92.94 177 LEU A C 1
ATOM 1467 O O . LEU A 1 177 ? 0.681 2.508 11.683 1.00 92.94 177 LEU A O 1
ATOM 1471 N N . LYS A 1 178 ? -0.942 0.987 11.750 1.00 90.31 178 LYS A N 1
ATOM 1472 C CA . LYS A 1 178 ? -1.399 1.381 13.096 1.00 90.31 178 LYS A CA 1
ATOM 1473 C C . LYS A 1 178 ? -0.304 1.245 14.151 1.00 90.31 178 LYS A C 1
ATOM 1475 O O . LYS A 1 178 ? -0.139 2.143 14.975 1.00 90.31 178 LYS A O 1
ATOM 1480 N N . ASN A 1 179 ? 0.475 0.164 14.102 1.00 89.19 179 ASN A N 1
ATOM 1481 C CA . ASN A 1 179 ? 1.624 -0.034 14.991 1.00 89.19 179 ASN A CA 1
ATOM 1482 C C . ASN A 1 179 ? 2.700 1.044 14.777 1.00 89.19 179 ASN A C 1
ATOM 1484 O O . ASN A 1 179 ? 3.365 1.464 15.721 1.00 89.19 179 ASN A O 1
ATOM 1488 N N . GLU A 1 180 ? 2.813 1.568 13.557 1.00 90.94 180 GLU A N 1
ATOM 1489 C CA . GLU A 1 180 ? 3.649 2.718 13.195 1.00 90.94 180 GLU A CA 1
ATOM 1490 C C . GLU A 1 180 ? 2.982 4.083 13.477 1.00 90.94 180 GLU A C 1
ATOM 1492 O O . GLU A 1 180 ? 3.472 5.129 13.031 1.00 90.94 180 GLU A O 1
ATOM 1497 N N . SER A 1 181 ? 1.903 4.093 14.268 1.00 91.81 181 SER A N 1
ATOM 1498 C CA . SER A 1 181 ? 1.126 5.275 14.671 1.00 91.81 181 SER A CA 1
ATOM 1499 C C . SER A 1 181 ? 0.344 5.953 13.544 1.00 91.81 181 SER A C 1
ATOM 1501 O O . SER A 1 181 ? 0.069 7.150 13.626 1.00 91.81 181 SER A O 1
ATOM 1503 N N . TRP A 1 182 ? -0.012 5.215 12.493 1.00 93.88 182 TRP A N 1
ATOM 1504 C CA . TRP A 1 182 ? -0.945 5.714 11.491 1.00 93.88 182 TRP A CA 1
ATOM 1505 C C . TRP A 1 182 ? -2.397 5.616 11.956 1.00 93.88 182 TRP A C 1
ATOM 1507 O O . TRP A 1 182 ? -2.781 4.679 12.658 1.00 93.88 182 TRP A O 1
ATOM 1517 N N . ILE A 1 183 ? -3.216 6.572 11.523 1.00 91.06 183 ILE A N 1
ATOM 1518 C CA . ILE A 1 183 ? -4.609 6.719 11.944 1.00 91.06 183 ILE A CA 1
ATOM 1519 C C . ILE A 1 183 ? -5.521 6.687 10.717 1.00 91.06 183 ILE A C 1
ATOM 1521 O O . ILE A 1 183 ? -5.344 7.472 9.784 1.00 91.06 183 ILE A O 1
ATOM 1525 N N . ASN A 1 184 ? -6.536 5.820 10.740 1.00 92.06 184 ASN A N 1
ATOM 1526 C CA . ASN A 1 184 ? -7.637 5.922 9.789 1.00 92.06 184 ASN A CA 1
ATOM 1527 C C . ASN A 1 184 ? -8.509 7.129 10.160 1.00 92.06 184 ASN A C 1
ATOM 1529 O O . ASN A 1 184 ? -9.100 7.152 11.240 1.00 92.06 184 ASN A O 1
ATOM 1533 N N . VAL A 1 185 ? -8.613 8.119 9.276 1.00 89.38 185 VAL A N 1
ATOM 1534 C CA . VAL A 1 185 ? -9.401 9.338 9.546 1.00 89.38 185 VAL A CA 1
ATOM 1535 C C . VAL A 1 185 ? -10.910 9.122 9.446 1.00 89.38 185 VAL A C 1
ATOM 1537 O O . VAL A 1 185 ? -11.670 9.968 9.909 1.00 89.38 185 VAL A O 1
ATOM 1540 N N . ASP A 1 186 ? -11.340 7.996 8.877 1.00 85.81 186 ASP A N 1
ATOM 1541 C CA . ASP A 1 186 ? -12.748 7.594 8.822 1.00 85.81 186 ASP A CA 1
ATOM 1542 C C . ASP A 1 186 ? -13.124 6.637 9.976 1.00 85.81 186 ASP A C 1
ATOM 1544 O O . ASP A 1 186 ? -14.235 6.109 10.016 1.00 85.81 186 ASP A O 1
ATOM 1548 N N . ASN A 1 187 ? -12.217 6.397 10.931 1.00 83.50 187 ASN A N 1
ATOM 1549 C CA . ASN A 1 187 ? -12.482 5.559 12.098 1.00 83.50 187 ASN A CA 1
ATOM 1550 C C . ASN A 1 187 ? -13.349 6.306 13.129 1.00 83.50 187 ASN A C 1
ATOM 1552 O O . ASN A 1 187 ? -13.104 7.464 13.462 1.00 83.50 187 ASN A O 1
ATOM 1556 N N . HIS A 1 188 ? -14.366 5.623 13.659 1.00 80.69 188 HIS A N 1
ATOM 1557 C CA . HIS A 1 188 ? -15.300 6.167 14.649 1.00 80.69 188 HIS A CA 1
ATOM 1558 C C . HIS A 1 188 ? -15.017 5.699 16.089 1.00 80.69 188 HIS A C 1
ATOM 1560 O O . HIS A 1 188 ? -15.850 5.895 16.979 1.00 80.69 188 HIS A O 1
ATOM 1566 N N . LEU A 1 189 ? -13.888 5.035 16.328 1.00 87.69 189 LEU A N 1
ATOM 1567 C CA . LEU A 1 189 ? -13.480 4.558 17.644 1.00 87.69 189 LEU A CA 1
ATOM 1568 C C . LEU A 1 189 ? -12.905 5.699 18.485 1.00 87.69 189 LEU A C 1
ATOM 1570 O O . LEU A 1 189 ? -12.092 6.493 18.021 1.00 87.69 189 LEU A O 1
ATOM 1574 N N . THR A 1 190 ? -13.302 5.750 19.755 1.00 89.06 190 THR A N 1
ATOM 1575 C CA . THR A 1 190 ? -12.678 6.632 20.748 1.00 89.06 190 THR A CA 1
ATOM 1576 C C . THR A 1 190 ? -11.629 5.846 21.531 1.00 89.06 190 THR A C 1
ATOM 1578 O O . THR A 1 190 ? -11.901 4.724 21.977 1.00 89.06 190 THR A O 1
ATOM 1581 N N . PHE A 1 191 ? -10.439 6.422 21.707 1.00 88.56 191 PHE A N 1
ATOM 1582 C CA . PHE A 1 191 ? -9.320 5.787 22.401 1.00 88.56 191 PHE A CA 1
ATOM 1583 C C . PHE A 1 191 ? -9.375 6.104 23.897 1.00 88.56 191 PHE A C 1
ATOM 1585 O O . PHE A 1 191 ? -9.854 7.164 24.291 1.00 88.56 191 PHE A O 1
ATOM 1592 N N . TYR A 1 192 ? -8.829 5.223 24.741 1.00 88.00 192 TYR A N 1
ATOM 1593 C CA . TYR A 1 192 ? -8.784 5.429 26.198 1.00 88.00 192 TYR A CA 1
ATOM 1594 C C . TYR A 1 192 ? -8.227 6.800 26.620 1.00 88.00 192 TYR A C 1
ATOM 1596 O O . TYR A 1 192 ? -8.679 7.390 27.603 1.00 88.00 192 TYR A O 1
ATOM 1604 N N . ASN A 1 193 ? -7.254 7.327 25.872 1.00 86.88 193 ASN A N 1
ATOM 1605 C CA . ASN A 1 193 ? -6.661 8.637 26.143 1.00 86.88 193 ASN A CA 1
ATOM 1606 C C . ASN A 1 193 ? -7.680 9.778 26.045 1.00 86.88 193 ASN A C 1
ATOM 1608 O O . ASN A 1 193 ? -7.577 10.734 26.813 1.00 86.88 193 ASN A O 1
ATOM 1612 N N . ASP A 1 194 ? -8.692 9.623 25.195 1.00 89.50 194 ASP A N 1
ATOM 1613 C CA . ASP A 1 194 ? -9.750 10.603 24.961 1.00 89.50 194 ASP A CA 1
ATOM 1614 C C . ASP A 1 194 ? -10.912 10.467 25.961 1.00 89.50 194 ASP A C 1
ATOM 1616 O O . ASP A 1 194 ? -11.865 11.244 25.919 1.00 89.50 194 ASP A O 1
ATOM 1620 N N . PHE A 1 195 ? -10.869 9.479 26.865 1.00 91.12 195 PHE A N 1
ATOM 1621 C CA . PHE A 1 195 ? -11.914 9.289 27.871 1.00 91.12 195 PHE A CA 1
ATOM 1622 C C . PHE A 1 195 ? -11.786 10.319 28.996 1.00 91.12 195 PHE A C 1
ATOM 1624 O O . PHE A 1 195 ? -10.685 10.655 29.451 1.00 91.12 195 PHE A O 1
ATOM 1631 N N . THR A 1 196 ? -12.933 10.749 29.518 1.00 91.31 196 THR A N 1
ATOM 1632 C CA . THR A 1 196 ? -13.012 11.570 30.732 1.00 91.31 196 THR A CA 1
ATOM 1633 C C . THR A 1 196 ? -12.557 10.780 31.965 1.00 91.31 196 THR A C 1
ATOM 1635 O O . THR A 1 196 ? -12.672 9.553 32.013 1.00 91.31 196 THR A O 1
ATOM 1638 N N . ASP A 1 197 ? -12.096 11.460 33.017 1.00 90.38 197 ASP A N 1
ATOM 1639 C CA . ASP A 1 197 ? -11.677 10.793 34.265 1.00 90.38 197 ASP A CA 1
ATOM 1640 C C . ASP A 1 197 ? -12.817 9.981 34.913 1.00 90.38 197 ASP A C 1
ATOM 1642 O O . ASP A 1 197 ? -12.607 8.915 35.502 1.00 90.38 197 ASP A O 1
ATOM 1646 N N . GLN A 1 198 ? -14.060 10.444 34.748 1.00 89.50 198 GLN A N 1
ATOM 1647 C CA . GLN A 1 198 ? -15.253 9.722 35.191 1.00 89.50 198 GLN A CA 1
ATOM 1648 C C . GLN A 1 198 ? -15.480 8.422 34.407 1.00 89.50 198 GLN A C 1
ATOM 1650 O O . GLN A 1 198 ? -15.870 7.416 34.993 1.00 89.50 198 GLN A O 1
ATOM 1655 N N . GLU A 1 199 ? -15.232 8.408 33.098 1.00 89.50 199 GLU A N 1
ATOM 1656 C CA . GLU A 1 199 ? -15.307 7.180 32.298 1.00 89.50 199 GLU A CA 1
ATOM 1657 C C . GLU A 1 199 ? -14.183 6.215 32.670 1.00 89.50 199 GLU A C 1
ATOM 1659 O O . GLU A 1 199 ? -14.447 5.043 32.936 1.00 89.50 199 GLU A O 1
ATOM 1664 N N . LYS A 1 200 ? -12.947 6.717 32.783 1.00 90.38 200 LYS A N 1
ATOM 1665 C CA . LYS A 1 200 ? -11.781 5.913 33.178 1.00 90.38 200 LYS A CA 1
ATOM 1666 C C . LYS A 1 200 ? -12.019 5.199 34.511 1.00 90.38 200 LYS A C 1
ATOM 1668 O O . LYS A 1 200 ? -11.798 3.995 34.610 1.00 90.38 200 LYS A O 1
ATOM 1673 N N . SER A 1 201 ? -12.544 5.909 35.513 1.00 86.50 201 SER A N 1
ATOM 1674 C CA . SER A 1 201 ? -12.847 5.327 36.831 1.00 86.50 201 SER A CA 1
ATOM 1675 C C . SER A 1 201 ? -13.945 4.255 36.808 1.00 86.50 201 SER A C 1
ATOM 1677 O O . SER A 1 201 ? -13.850 3.281 37.556 1.00 86.50 201 SER A O 1
ATOM 1679 N N . LYS A 1 202 ? -14.957 4.379 35.938 1.00 87.75 202 LYS A N 1
ATOM 1680 C CA . LYS A 1 202 ? -16.000 3.351 35.773 1.00 87.75 202 LYS A CA 1
ATOM 1681 C C . LYS A 1 202 ? -15.452 2.080 35.127 1.00 87.75 202 LYS A C 1
ATOM 1683 O O . LYS A 1 202 ? -15.714 0.980 35.609 1.00 87.75 202 LYS A O 1
ATOM 1688 N N . ILE A 1 203 ? -14.644 2.240 34.083 1.00 88.69 203 ILE A N 1
ATOM 1689 C CA . ILE A 1 203 ? -14.189 1.137 33.232 1.00 88.69 203 ILE A CA 1
ATOM 1690 C C . ILE A 1 203 ? -13.219 0.188 33.951 1.00 88.69 203 ILE A C 1
ATOM 1692 O O . ILE A 1 203 ? -13.225 -1.007 33.668 1.00 88.69 203 ILE A O 1
ATOM 1696 N N . ILE A 1 204 ? -12.436 0.668 34.926 1.00 81.38 204 ILE A N 1
ATOM 1697 C CA . ILE A 1 204 ? -11.474 -0.160 35.689 1.00 81.38 204 ILE A CA 1
ATOM 1698 C C . ILE A 1 204 ? -12.130 -1.401 36.327 1.00 81.38 204 ILE A C 1
ATOM 1700 O O . ILE A 1 204 ? -11.483 -2.439 36.486 1.00 81.38 204 ILE A O 1
ATOM 1704 N N . ASN A 1 205 ? -13.415 -1.310 36.685 1.00 82.00 205 ASN A N 1
ATOM 1705 C CA . ASN A 1 205 ? -14.160 -2.413 37.295 1.00 82.00 205 ASN A CA 1
ATOM 1706 C C . ASN A 1 205 ? -15.012 -3.212 36.297 1.00 82.00 205 ASN A C 1
ATOM 1708 O O . ASN A 1 205 ? -15.570 -4.247 36.669 1.00 82.00 205 ASN A O 1
ATOM 1712 N N . GLU A 1 206 ? -15.111 -2.759 35.049 1.00 90.00 206 GLU A N 1
ATOM 1713 C CA . GLU A 1 206 ? -15.820 -3.464 33.985 1.00 90.00 206 GLU A CA 1
ATOM 1714 C C . GLU A 1 206 ? -14.957 -4.586 33.386 1.00 90.00 206 GLU A C 1
ATOM 1716 O O . GLU A 1 206 ? -13.738 -4.666 33.576 1.00 90.00 206 GLU A O 1
ATOM 1721 N N . LYS A 1 207 ? -15.620 -5.485 32.656 1.00 91.88 207 LYS A N 1
ATOM 1722 C CA . LYS A 1 207 ? -14.993 -6.590 31.931 1.00 91.88 207 LYS A CA 1
ATOM 1723 C C . LYS A 1 207 ? -15.318 -6.490 30.452 1.00 91.88 207 LYS A C 1
ATOM 1725 O O . LYS A 1 207 ? -16.451 -6.163 30.093 1.00 91.88 207 LYS A O 1
ATOM 1730 N N . CYS A 1 208 ? -14.356 -6.833 29.607 1.00 93.56 208 CYS A N 1
ATOM 1731 C CA . CYS A 1 208 ? -14.580 -6.908 28.171 1.00 93.56 208 CYS A CA 1
ATOM 1732 C C . CYS A 1 208 ? -15.495 -8.091 27.825 1.00 93.56 208 CYS A C 1
ATOM 1734 O O . CYS A 1 208 ? -15.245 -9.207 28.263 1.00 93.56 208 CYS A O 1
ATOM 1736 N N . ALA A 1 209 ? -16.524 -7.885 26.997 1.00 90.12 209 ALA A N 1
ATOM 1737 C CA . ALA A 1 209 ? -17.433 -8.963 26.577 1.00 90.12 209 ALA A CA 1
ATOM 1738 C C . ALA A 1 209 ? -16.804 -10.018 25.656 1.00 90.12 209 ALA A C 1
ATOM 1740 O O . ALA A 1 209 ? -17.433 -11.039 25.399 1.00 90.12 209 ALA A O 1
ATOM 1741 N N . LEU A 1 210 ? -15.602 -9.773 25.126 1.00 92.38 210 LEU A N 1
ATOM 1742 C CA . LEU A 1 210 ? -14.936 -10.707 24.218 1.00 92.38 210 LEU A CA 1
ATOM 1743 C C . LEU A 1 210 ? -14.024 -11.688 24.967 1.00 92.38 210 LEU A C 1
ATOM 1745 O O . LEU A 1 210 ? -14.083 -12.883 24.698 1.00 92.38 210 LEU A O 1
ATOM 1749 N N . CYS A 1 211 ? -13.217 -11.208 25.919 1.00 94.38 211 CYS A N 1
ATOM 1750 C CA . CYS A 1 211 ? -12.305 -12.055 26.702 1.00 94.38 211 CYS A CA 1
ATOM 1751 C C . CYS A 1 211 ? -12.747 -12.292 28.154 1.00 94.38 211 CYS A C 1
ATOM 1753 O O . CYS A 1 211 ? -12.188 -13.155 28.818 1.00 94.38 211 CYS A O 1
ATOM 1755 N N . TYR A 1 212 ? -13.741 -11.550 28.656 1.00 92.25 212 TYR A N 1
ATOM 1756 C CA . TYR A 1 212 ? -14.217 -11.574 30.048 1.00 92.25 212 TYR A CA 1
ATOM 1757 C C . TYR A 1 212 ? -13.193 -11.128 31.111 1.00 92.25 212 TYR A C 1
ATOM 1759 O O . TYR A 1 212 ? -13.478 -11.207 32.315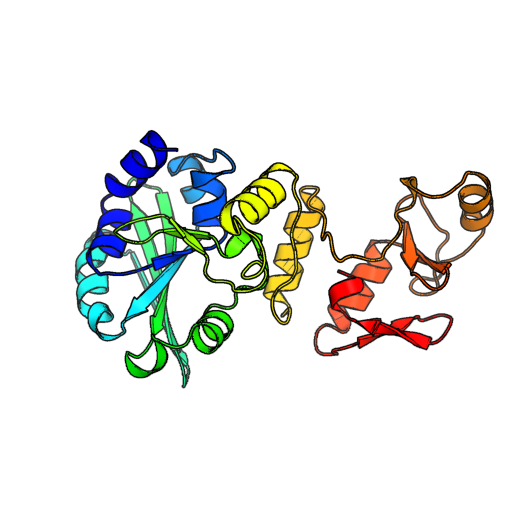 1.00 92.25 212 TYR A O 1
ATOM 1767 N N . ASP A 1 213 ? -12.055 -10.579 30.682 1.00 94.12 213 ASP A N 1
ATOM 1768 C CA . ASP A 1 213 ? -11.042 -9.985 31.552 1.00 94.12 213 ASP A CA 1
ATOM 1769 C C . ASP A 1 213 ? -11.326 -8.512 31.856 1.00 94.12 213 ASP A C 1
ATOM 1771 O O . ASP A 1 213 ? -12.055 -7.821 31.136 1.00 94.12 213 ASP A O 1
ATOM 1775 N N . LYS A 1 214 ? -10.730 -8.022 32.950 1.00 92.62 214 LYS A N 1
ATOM 1776 C CA . LYS A 1 214 ? -10.795 -6.607 33.334 1.00 92.62 214 LYS A CA 1
ATOM 1777 C C . LYS A 1 214 ? -10.076 -5.728 32.314 1.00 92.62 214 LYS A C 1
ATOM 1779 O O . LYS A 1 214 ? -9.084 -6.131 31.703 1.00 92.62 214 LYS A O 1
ATOM 1784 N N . PHE A 1 215 ? -10.552 -4.500 32.170 1.00 92.31 215 PHE A N 1
ATOM 1785 C CA . PHE A 1 215 ? -9.914 -3.532 31.293 1.00 92.31 215 PHE A CA 1
ATOM 1786 C C . PHE A 1 215 ? -8.553 -3.043 31.815 1.00 92.31 215 PHE A C 1
ATOM 1788 O O . PHE A 1 215 ? -8.344 -2.879 33.016 1.00 92.31 215 PHE A O 1
ATOM 1795 N N . ASN A 1 216 ? -7.630 -2.802 30.881 1.00 88.31 216 ASN A N 1
ATOM 1796 C CA . ASN A 1 216 ? -6.367 -2.084 31.091 1.00 88.31 216 ASN A CA 1
ATOM 1797 C C . ASN A 1 216 ? -6.425 -0.738 30.338 1.00 88.31 216 ASN A C 1
ATOM 1799 O O . ASN A 1 216 ? -7.505 -0.307 29.972 1.00 88.31 216 ASN A O 1
ATOM 1803 N N . ILE A 1 217 ? -5.305 -0.056 30.085 1.00 86.75 217 ILE A N 1
ATOM 1804 C CA . ILE A 1 217 ? -5.311 1.224 29.340 1.00 86.75 217 ILE A CA 1
ATOM 1805 C C . ILE A 1 217 ? -5.528 1.073 27.820 1.00 86.75 217 ILE A C 1
ATOM 1807 O O . ILE A 1 217 ? -5.741 2.063 27.125 1.00 86.75 217 ILE A O 1
ATOM 1811 N N . PHE A 1 218 ? -5.478 -0.146 27.282 1.00 90.12 218 PHE A N 1
ATOM 1812 C CA . PHE A 1 218 ? -5.598 -0.421 25.850 1.00 90.12 218 PHE A CA 1
ATOM 1813 C C . PHE A 1 218 ? -7.052 -0.733 25.492 1.00 90.12 218 PHE A C 1
ATOM 1815 O O . PHE A 1 218 ? -7.424 -1.888 25.270 1.00 90.12 218 PHE A O 1
ATOM 1822 N N . ILE A 1 219 ? -7.883 0.313 25.446 1.00 91.25 219 ILE A N 1
ATOM 1823 C CA . ILE A 1 219 ? -9.336 0.209 25.239 1.00 91.25 219 ILE A CA 1
ATOM 1824 C C . ILE A 1 219 ? -9.791 1.048 24.048 1.00 91.25 219 ILE A C 1
ATOM 1826 O O . ILE A 1 219 ? -9.395 2.207 23.902 1.00 91.25 219 ILE A O 1
ATOM 1830 N N . TYR A 1 220 ? -10.712 0.478 23.274 1.00 91.38 220 TYR A N 1
ATOM 1831 C CA . TYR A 1 220 ? -11.575 1.199 22.349 1.00 91.38 220 TYR A CA 1
ATOM 1832 C C . TYR A 1 220 ? -12.998 1.315 22.878 1.00 91.38 220 TYR A C 1
ATOM 1834 O O . TYR A 1 220 ? -13.552 0.365 23.434 1.00 91.38 220 TYR A O 1
ATOM 1842 N N . LYS A 1 221 ? -13.616 2.469 22.633 1.00 92.69 221 LYS A N 1
ATOM 1843 C CA . LYS A 1 221 ? -15.050 2.689 22.811 1.00 92.69 221 LYS A CA 1
ATOM 1844 C C . LYS A 1 221 ? -15.718 2.785 21.445 1.00 92.69 221 LYS A C 1
ATOM 1846 O O . LYS A 1 221 ? -15.347 3.618 20.619 1.00 92.69 221 LYS A O 1
ATOM 1851 N N . LEU A 1 222 ? -16.715 1.930 21.222 1.00 92.44 222 LEU A N 1
ATOM 1852 C CA . LEU A 1 222 ? -17.578 1.999 20.043 1.00 92.44 222 LEU A CA 1
ATOM 1853 C C . LEU A 1 222 ? -18.513 3.220 20.119 1.00 92.44 222 LEU A C 1
ATOM 1855 O O . LEU A 1 222 ? -18.856 3.651 21.222 1.00 92.44 222 LEU A O 1
ATOM 1859 N N . PRO A 1 223 ? -19.078 3.690 18.989 1.00 90.31 223 PRO A N 1
ATOM 1860 C CA . PRO A 1 223 ? -20.068 4.775 18.985 1.00 90.31 223 PRO A CA 1
ATOM 1861 C C . PRO A 1 223 ? -21.337 4.503 19.812 1.00 90.31 223 PRO A C 1
ATOM 1863 O O . PRO A 1 223 ? -22.021 5.432 20.228 1.00 90.31 223 PRO A O 1
ATOM 1866 N N . CYS A 1 224 ? -21.681 3.235 20.068 1.00 92.06 224 CYS A N 1
ATOM 1867 C CA . CYS A 1 224 ? -22.760 2.862 20.994 1.00 92.06 224 CYS A CA 1
ATOM 1868 C C . CYS A 1 224 ? -22.384 2.990 22.476 1.00 92.06 224 CYS A C 1
ATOM 1870 O O . CYS A 1 224 ? -23.220 2.697 23.320 1.00 92.06 224 CYS A O 1
ATOM 1872 N N . GLY A 1 225 ? -21.143 3.361 22.794 1.00 91.25 225 GLY A N 1
ATOM 1873 C CA . GLY A 1 225 ? -20.646 3.522 24.157 1.00 91.25 225 GLY A CA 1
ATOM 1874 C C . GLY A 1 225 ? -20.078 2.261 24.810 1.00 91.25 225 GLY A C 1
ATOM 1875 O O . GLY A 1 225 ? -19.696 2.329 25.969 1.00 91.25 225 GLY A O 1
ATOM 1876 N N . HIS A 1 226 ? -19.999 1.131 24.098 1.00 93.06 226 HIS A N 1
ATOM 1877 C CA . HIS A 1 226 ? -19.448 -0.115 24.645 1.00 93.06 226 HIS A CA 1
ATOM 1878 C C . HIS A 1 226 ? -17.928 -0.186 24.484 1.00 93.06 226 HIS A C 1
ATOM 1880 O O . HIS A 1 226 ? -17.397 0.220 23.447 1.00 93.06 226 HIS A O 1
ATOM 1886 N N . HIS A 1 227 ? -17.259 -0.745 25.492 1.00 94.19 227 HIS A N 1
ATOM 1887 C CA . HIS A 1 227 ? -15.804 -0.813 25.605 1.00 94.19 227 HIS A CA 1
ATOM 1888 C C . HIS A 1 227 ? -15.264 -2.198 25.226 1.00 94.19 227 HIS A C 1
ATOM 1890 O O . HIS A 1 227 ? -15.876 -3.221 25.541 1.00 94.19 227 HIS A O 1
ATOM 1896 N N . PHE A 1 228 ? -14.097 -2.241 24.584 1.00 94.88 228 PHE A N 1
ATOM 1897 C CA . PHE A 1 228 ? -13.387 -3.473 24.229 1.00 94.88 228 PHE A CA 1
ATOM 1898 C C . PHE A 1 228 ? -11.878 -3.268 24.341 1.00 94.88 228 PHE A C 1
ATOM 1900 O O . PHE A 1 228 ? -11.393 -2.178 24.042 1.00 94.88 228 PHE A O 1
ATOM 1907 N N . HIS A 1 229 ? -11.122 -4.300 24.737 1.00 93.88 229 HIS A N 1
ATOM 1908 C CA . HIS A 1 229 ? -9.668 -4.243 24.577 1.00 93.88 229 HIS A CA 1
ATOM 1909 C C . HIS A 1 229 ? -9.332 -4.094 23.094 1.00 93.88 229 HIS A C 1
ATOM 1911 O O . HIS A 1 229 ? -10.005 -4.698 22.252 1.00 93.88 229 HIS A O 1
ATOM 1917 N N . ILE A 1 230 ? -8.283 -3.330 22.790 1.00 91.31 230 ILE A N 1
ATOM 1918 C CA . ILE A 1 230 ? -7.817 -3.095 21.415 1.00 91.31 230 ILE A CA 1
ATOM 1919 C C . ILE A 1 230 ? -7.625 -4.427 20.677 1.00 91.31 230 ILE A C 1
ATOM 1921 O O . ILE A 1 230 ? -8.209 -4.635 19.615 1.00 91.31 230 ILE A O 1
ATOM 1925 N N . ASP A 1 231 ? -6.909 -5.368 21.293 1.00 91.94 231 ASP A N 1
ATOM 1926 C CA . ASP A 1 231 ? -6.618 -6.676 20.695 1.00 91.94 231 ASP A CA 1
ATOM 1927 C C . ASP A 1 231 ? -7.873 -7.529 20.507 1.00 91.94 231 ASP A C 1
ATOM 1929 O O . ASP A 1 231 ? -8.024 -8.216 19.497 1.00 91.94 231 ASP A O 1
ATOM 1933 N N . CYS A 1 232 ? -8.810 -7.459 21.457 1.00 94.25 232 CYS A N 1
ATOM 1934 C CA . CYS A 1 232 ? -10.069 -8.190 21.366 1.00 94.25 232 CYS A CA 1
ATOM 1935 C C . CYS A 1 232 ? -10.915 -7.681 20.198 1.00 94.25 232 CYS A C 1
ATOM 1937 O O . CYS A 1 232 ? -11.415 -8.486 19.412 1.00 94.25 232 CYS A O 1
ATOM 1939 N N . LEU A 1 233 ? -11.056 -6.357 20.060 1.00 92.38 233 LEU A N 1
ATOM 1940 C CA . LEU A 1 233 ? -11.816 -5.779 18.956 1.00 92.38 233 LEU A CA 1
ATOM 1941 C C . LEU A 1 233 ? -11.127 -6.041 17.614 1.00 92.38 233 LEU A C 1
ATOM 1943 O O . LEU A 1 233 ? -11.804 -6.440 16.673 1.00 92.38 233 LEU A O 1
ATOM 1947 N N . ASN A 1 234 ? -9.801 -5.898 17.533 1.00 91.00 234 ASN A N 1
ATOM 1948 C CA . ASN A 1 234 ? -9.043 -6.203 16.317 1.00 91.00 234 ASN A CA 1
ATOM 1949 C C . ASN A 1 234 ? -9.191 -7.675 15.912 1.00 91.00 234 ASN A C 1
ATOM 1951 O O . ASN A 1 234 ? -9.476 -7.969 14.755 1.00 91.00 234 ASN A O 1
ATOM 1955 N N . SER A 1 235 ? -9.081 -8.609 16.861 1.00 91.81 235 SER A N 1
ATOM 1956 C CA . SER A 1 235 ? -9.308 -10.035 16.603 1.00 91.81 235 SER A CA 1
ATOM 1957 C C . SER A 1 235 ? -10.732 -10.288 16.100 1.00 91.81 235 SER A C 1
ATOM 1959 O O . SER A 1 235 ? -10.929 -10.940 15.072 1.00 91.81 235 SER A O 1
ATOM 1961 N N . TYR A 1 236 ? -11.730 -9.686 16.753 1.00 92.38 236 TYR A N 1
ATOM 1962 C CA . TYR A 1 236 ? -13.126 -9.786 16.341 1.00 92.38 236 TYR A CA 1
ATOM 1963 C C . TYR A 1 236 ? -13.360 -9.239 14.926 1.00 92.38 236 TYR A C 1
ATOM 1965 O O . TYR A 1 236 ? -14.011 -9.899 14.119 1.00 92.38 236 TYR A O 1
ATOM 1973 N N . VAL A 1 237 ? -12.773 -8.088 14.590 1.00 91.00 237 VAL A N 1
ATOM 197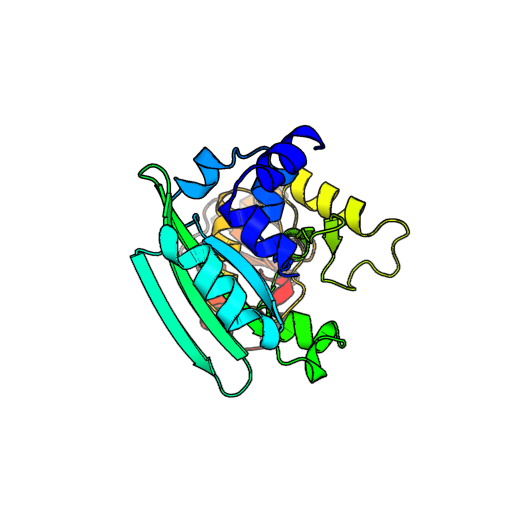4 C CA . VAL A 1 237 ? -12.811 -7.501 13.243 1.00 91.00 237 VAL A CA 1
ATOM 1975 C C . VAL A 1 237 ? -12.133 -8.414 12.223 1.00 91.00 237 VAL A C 1
ATOM 1977 O O . VAL A 1 237 ? -12.714 -8.709 11.181 1.00 91.00 237 VAL A O 1
ATOM 1980 N N . SER A 1 238 ? -10.946 -8.929 12.548 1.00 89.88 238 SER A N 1
ATOM 1981 C CA . SER A 1 238 ? -10.162 -9.793 11.663 1.00 89.88 238 SER A CA 1
ATOM 1982 C C . SER A 1 238 ? -10.885 -11.092 11.291 1.00 89.88 238 SER A C 1
ATOM 1984 O O . SER A 1 238 ? -10.785 -11.550 10.155 1.00 89.88 238 SER A O 1
ATOM 1986 N N . ASN A 1 239 ? -11.673 -11.643 12.219 1.00 90.31 239 ASN A N 1
ATOM 1987 C CA . ASN A 1 239 ? -12.463 -12.856 12.008 1.00 90.31 239 ASN A CA 1
ATOM 1988 C C . ASN A 1 239 ? -13.747 -12.609 11.199 1.00 90.31 239 ASN A C 1
ATOM 1990 O O . ASN A 1 239 ? -14.421 -13.563 10.826 1.00 90.31 239 ASN A O 1
ATOM 1994 N N . ASN A 1 240 ? -14.100 -11.347 10.935 1.00 89.25 240 ASN A N 1
ATOM 1995 C CA . ASN A 1 240 ? -15.330 -10.958 10.244 1.00 89.25 240 ASN A CA 1
ATOM 1996 C C . ASN A 1 240 ? -15.063 -10.098 8.992 1.00 89.25 240 ASN A C 1
ATOM 1998 O O . ASN A 1 240 ? -15.981 -9.443 8.502 1.00 89.25 240 ASN A O 1
ATOM 2002 N N . LEU A 1 241 ? -13.843 -10.107 8.436 1.00 86.56 241 LEU A N 1
ATOM 2003 C CA . LEU A 1 241 ? -13.481 -9.298 7.255 1.00 86.56 241 LEU A CA 1
ATOM 2004 C C . LEU A 1 241 ? -14.318 -9.610 6.003 1.00 86.56 241 LEU A C 1
ATOM 2006 O O . LEU A 1 241 ? -14.479 -8.759 5.132 1.00 86.56 241 LEU A O 1
ATOM 2010 N N . GLU A 1 242 ? -14.868 -10.822 5.899 1.00 82.81 242 GLU A N 1
ATOM 2011 C CA . GLU A 1 242 ? -15.738 -11.203 4.778 1.00 82.81 242 GLU A CA 1
ATOM 2012 C C . GLU A 1 242 ? -17.123 -10.548 4.850 1.00 82.81 242 GLU A C 1
ATOM 2014 O O . GLU A 1 242 ? -17.828 -10.465 3.841 1.00 82.81 242 GLU A O 1
ATOM 2019 N N . THR A 1 243 ? -17.503 -10.051 6.029 1.00 83.69 243 THR A N 1
ATOM 2020 C CA . THR A 1 243 ? -18.778 -9.377 6.257 1.00 83.69 243 THR A CA 1
ATOM 2021 C C . THR A 1 243 ? -18.654 -7.884 5.962 1.00 83.69 243 THR A C 1
ATOM 2023 O O . THR A 1 243 ? -17.688 -7.231 6.344 1.00 83.69 243 THR A O 1
ATOM 2026 N N . GLU A 1 244 ? -19.662 -7.301 5.313 1.00 80.62 244 GLU A N 1
ATOM 2027 C CA . GLU A 1 244 ? -19.716 -5.840 5.126 1.00 80.62 244 GLU A CA 1
ATOM 2028 C C . GLU A 1 244 ? -19.932 -5.098 6.454 1.00 80.62 244 GLU A C 1
ATOM 2030 O O . GLU A 1 244 ? -19.630 -3.908 6.586 1.00 80.62 244 GLU A O 1
ATOM 2035 N N . HIS A 1 245 ? -20.477 -5.802 7.450 1.00 87.38 245 HIS A N 1
ATOM 2036 C CA . HIS A 1 245 ? -20.851 -5.215 8.720 1.00 87.38 245 HIS A CA 1
ATOM 2037 C C . HIS A 1 245 ? -20.609 -6.135 9.897 1.00 87.38 245 HIS A C 1
ATOM 2039 O O . HIS A 1 245 ? -20.903 -7.326 9.849 1.00 87.38 245 HIS A O 1
ATOM 2045 N N . ILE A 1 246 ? -20.229 -5.508 11.003 1.00 89.94 246 ILE A N 1
ATOM 2046 C CA . ILE A 1 246 ? -20.020 -6.157 12.287 1.00 89.94 246 ILE A CA 1
ATOM 2047 C C . ILE A 1 246 ? -21.084 -5.677 13.273 1.00 89.94 246 ILE A C 1
ATOM 2049 O O . ILE A 1 246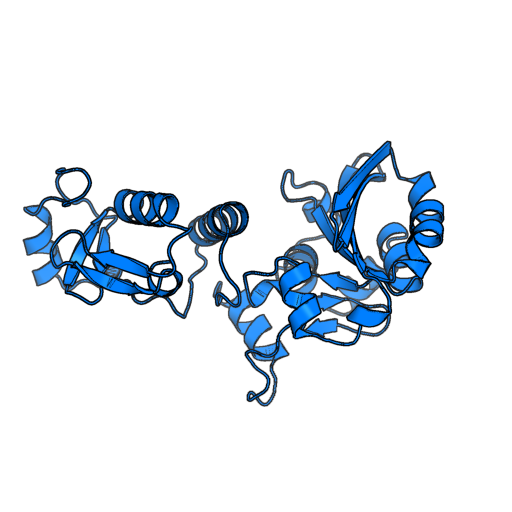 ? -21.490 -4.511 13.267 1.00 89.94 246 ILE A O 1
ATOM 2053 N N . LEU A 1 247 ? -21.550 -6.588 14.126 1.00 92.06 247 LEU A N 1
ATOM 2054 C CA . LEU A 1 247 ? -22.494 -6.282 15.195 1.00 92.06 247 LEU A CA 1
ATOM 2055 C C . LEU A 1 247 ? -21.741 -6.038 16.503 1.00 92.06 247 LEU A C 1
ATOM 2057 O O . LEU A 1 247 ? -20.795 -6.749 16.823 1.00 92.06 247 LEU A O 1
ATOM 2061 N N . CYS A 1 248 ? -22.181 -5.066 17.301 1.00 92.56 248 CYS A N 1
ATOM 2062 C CA . CYS A 1 248 ? -21.685 -4.928 18.668 1.00 92.56 248 CYS A CA 1
ATOM 2063 C C . CYS A 1 248 ? -22.050 -6.170 19.502 1.00 92.56 248 CYS A C 1
ATOM 2065 O O . CYS A 1 248 ? -23.244 -6.451 19.628 1.00 92.56 248 CYS A O 1
ATOM 2067 N N . PRO A 1 249 ? -21.087 -6.829 20.170 1.00 90.69 249 PRO A N 1
ATOM 2068 C CA . PRO A 1 249 ? -21.376 -7.960 21.056 1.00 90.69 249 PRO A CA 1
ATOM 2069 C C . PRO A 1 249 ? -22.368 -7.666 22.196 1.00 90.69 249 PRO A C 1
ATOM 2071 O O . PRO A 1 249 ? -23.067 -8.573 22.632 1.00 90.69 249 PRO A O 1
ATOM 2074 N N . TYR A 1 250 ? -22.466 -6.417 22.672 1.00 90.00 250 TYR A N 1
ATOM 2075 C CA . TYR A 1 250 ? -23.377 -6.053 23.770 1.00 90.00 250 TYR A CA 1
ATOM 2076 C C . TYR A 1 250 ? -24.796 -5.706 23.313 1.00 90.00 250 TYR A C 1
ATOM 2078 O O . TYR A 1 250 ? -25.765 -6.079 23.964 1.00 90.00 250 TYR A O 1
ATOM 2086 N N . CYS A 1 251 ? -24.929 -4.930 22.234 1.00 93.31 251 CYS A N 1
ATOM 2087 C CA . CYS A 1 251 ? -26.208 -4.308 21.857 1.00 93.31 251 CYS A CA 1
ATOM 2088 C C . CYS A 1 251 ? -26.649 -4.593 20.427 1.00 93.31 251 CYS A C 1
ATOM 2090 O O . CYS A 1 251 ? -27.592 -3.963 19.961 1.00 93.31 251 CYS A O 1
ATOM 2092 N N . THR A 1 252 ? -25.912 -5.451 19.715 1.00 92.12 252 THR A N 1
ATOM 2093 C CA . THR A 1 252 ? -26.172 -5.881 18.333 1.00 92.12 252 THR A CA 1
ATOM 2094 C C . THR A 1 252 ? -26.295 -4.755 17.301 1.00 92.12 252 THR A C 1
ATOM 2096 O O . THR A 1 252 ? -26.654 -4.999 16.151 1.00 92.12 252 THR A O 1
ATOM 2099 N N . ARG A 1 253 ? -25.926 -3.515 17.657 1.00 93.69 253 ARG A N 1
ATOM 2100 C CA . ARG A 1 253 ? -25.864 -2.393 16.715 1.00 93.69 253 ARG A CA 1
ATOM 2101 C C . ARG A 1 253 ? -24.889 -2.713 15.582 1.00 93.69 253 ARG A C 1
ATOM 2103 O O . ARG A 1 253 ? -23.761 -3.128 15.842 1.00 93.69 253 ARG A O 1
ATOM 2110 N N . ARG A 1 254 ? -25.336 -2.489 14.346 1.00 92.38 254 ARG A N 1
ATOM 2111 C CA . ARG A 1 254 ? -24.585 -2.730 13.108 1.00 92.38 254 ARG A CA 1
ATOM 2112 C C . ARG A 1 254 ? -23.627 -1.576 12.815 1.00 92.38 254 ARG A C 1
ATOM 2114 O O . ARG A 1 254 ? -24.038 -0.416 12.835 1.00 92.38 254 ARG A O 1
ATOM 2121 N N . TYR A 1 255 ? -22.386 -1.913 12.490 1.00 89.38 255 TYR A N 1
ATOM 2122 C CA . TYR A 1 255 ? -21.348 -0.986 12.046 1.00 89.38 255 TYR A CA 1
ATOM 2123 C C . TYR A 1 255 ? -20.800 -1.415 10.694 1.00 89.38 255 TYR A C 1
ATOM 2125 O O . TYR A 1 255 ? -20.689 -2.608 10.426 1.00 89.38 255 TYR A O 1
ATOM 2133 N N . SER A 1 256 ? -20.452 -0.446 9.848 1.00 87.31 256 SER A N 1
ATOM 2134 C CA . SER A 1 256 ? -19.589 -0.706 8.693 1.00 87.31 256 SER A CA 1
ATOM 2135 C C . SER A 1 256 ? -18.232 -1.203 9.186 1.00 87.31 256 SER A C 1
ATOM 2137 O O . SER A 1 256 ? -17.684 -0.624 10.127 1.00 87.31 256 SER A O 1
ATOM 2139 N N . LEU A 1 257 ? -17.696 -2.244 8.546 1.00 84.12 257 LEU A N 1
ATOM 2140 C CA . LEU A 1 257 ? -16.361 -2.768 8.842 1.00 84.12 257 LEU A CA 1
ATOM 2141 C C . LEU A 1 257 ? -15.296 -1.659 8.785 1.00 84.12 257 LEU A C 1
ATOM 2143 O O . LEU A 1 257 ? -14.463 -1.550 9.679 1.00 84.12 257 LEU A O 1
ATOM 2147 N N . LEU A 1 258 ? -15.390 -0.789 7.776 1.00 82.06 258 LEU A N 1
ATOM 2148 C CA . LEU A 1 258 ? -14.452 0.311 7.532 1.00 82.06 258 LEU A CA 1
ATOM 2149 C C . LEU A 1 258 ? -14.364 1.299 8.700 1.00 82.06 258 LEU A C 1
ATOM 2151 O O . LEU A 1 258 ? -13.307 1.860 8.954 1.00 82.06 258 LEU A O 1
ATOM 2155 N N . ASN A 1 259 ? -15.463 1.480 9.432 1.00 82.25 259 ASN A N 1
ATOM 2156 C CA . ASN A 1 259 ? -15.549 2.439 10.533 1.00 82.25 259 ASN A CA 1
ATOM 2157 C C . ASN A 1 259 ? -14.908 1.913 11.826 1.00 82.25 259 ASN A C 1
ATOM 2159 O O . ASN A 1 259 ? -14.797 2.667 12.792 1.00 82.25 259 ASN A O 1
ATOM 2163 N N . LEU A 1 260 ? -14.583 0.616 11.871 1.00 84.88 260 LEU A N 1
ATOM 2164 C CA . LEU A 1 260 ? -14.000 -0.077 13.024 1.00 84.88 260 LEU A CA 1
ATOM 2165 C C . LEU A 1 260 ? -12.528 -0.450 12.809 1.00 84.88 260 LEU A C 1
ATOM 2167 O O . LEU A 1 260 ? -11.903 -1.030 13.699 1.00 84.88 260 LEU A O 1
ATOM 2171 N N . ILE A 1 261 ? -11.992 -0.150 11.628 1.00 82.56 261 ILE A N 1
ATOM 2172 C CA . ILE A 1 261 ? -10.590 -0.334 11.260 1.00 82.56 261 ILE A CA 1
ATOM 2173 C C . ILE A 1 261 ? -9.934 1.030 11.381 1.00 82.56 261 ILE A C 1
ATOM 2175 O O . ILE A 1 261 ? -8.949 1.136 12.134 1.00 82.56 261 ILE A O 1
#

Sequence (261 aa):
MYDKLFNLYNNYIIYSLLKNDAIIYGKFVRNILIEEISLTQFLSNSPDNIITCYASSSYKNIITRDLNKYTVGIFDTESIHNNLIIYTINHKDTFFFIHIIYINSFLFNNLEMRLSKLNISLDIDCLYLDRTNIGLLTNIYDNAAIPISNIINNIKNKQFKIINKIDKLSYDYINTLKNESWINVDNHLTFYNDFTDQEKSKIINEKCALCYDKFNIFIYKLPCGHHFHIDCLNSYVSNNLETEHILCPYCTRRYSLLNLI

Foldseek 3Di:
DVVLVVVQCPPQLSVLCQVQFKKWWFPVCLCSPQVVQHPVNQLQDPPNNETEIEHAPVCVVVSCVSQVVFFPDWDWDDDPAWTWIWTFGHDPNGTGIYIYTHHHPVQPPDLVSVCVSSVDFKQLGQWMDHNPGIDGSDCPCVVPPDSVVVSSVCSVVLEIETDDQDDLVNLVVVVVSVVVVHYYPLAPKDALVNDDPVVVVVQQPDAAPQPRDGDDRQWIAHPVGDIHHPVSLSVQLSVCSVPQWDADPPPGDIDGSRRSD

Radius of gyration: 21.25 Å; chains: 1; bounding box: 51×38×62 Å

Secondary structure (DSSP, 8-state):
-HHHHHHHHHSHHHHHHHTTT-EEETHHHHHHHTS---HHHHHHSTTT-EEEEEEEGGGHHHHHHHHGGGEEEEEEEE-SS-EEEEEEEEETTEEEEEEEEEEPGGGTT-HHHHHHHHT--BGGG-EEE-SS-EEES--TTTTSS-HHHHHHHHHHTTEE-B-S---HHHHHHHHHHHHTT-EETT--PEEGGGS-HHHHHHHTT-B-TTT-PBP-S-EEE-TTS-EEEHHHHHHHHHTTTTSSEEE-TTT--EEEGGGG-